Protein AF-A0A1F9W9G7-F1 (afdb_monomer)

Mean predicted aligned error: 12.21 Å

Foldseek 3Di:
DDDDDDDDDVCPLVVQLVVLQVVLVVCVVVVNLVSSLVSLVVSCVSPVPDPVSVVVNVVSVVVVVVVVVVVVVPDDDDPPPPPFAEEEEAECELAAVVQGDPVRLVLQQLWPEEEEAPDDPRNVVRNVVSVGRYDYDHLVCRLVVQVVSVVPISYYYYYDYAFLPQVPVSSVVSCVSCVVRGHYDGDGTHHPVNLVCVLLVPPDFQPVEAAEAACVVCLQPPDDDQSGKYKYAQLLCLVDPVSPVSNVVNLVNVCVHDPQQQKKWWWADHPPLLPTAIEIEGSVCVVVVSVPDDNRIMIIHGHPVSVVVSVVDDPVSCDPHHYPYPVD

Radius of gyration: 24.54 Å; Cα contacts (8 Å, |Δi|>4): 510; chains: 1; bounding box: 83×43×72 Å

Solvent-accessible surface area (backbone atoms only — not comparable to full-atom values): 18203 Å² total; per-residue (Å²): 137,89,81,81,80,78,80,75,68,96,59,58,63,63,56,50,29,53,54,29,48,57,50,20,54,52,28,49,77,70,66,39,43,70,60,17,52,54,31,40,56,54,24,37,77,69,51,77,86,44,70,70,55,59,52,55,50,52,52,49,51,53,52,44,52,53,51,51,55,58,62,62,67,77,73,71,79,85,69,88,67,77,77,77,28,33,37,41,37,24,19,36,7,65,52,57,55,84,50,33,49,69,68,40,53,54,57,36,56,67,18,69,38,26,39,29,62,67,74,52,77,66,46,45,52,50,45,48,76,70,67,35,49,70,42,82,48,58,68,94,47,44,62,62,50,54,60,55,45,54,76,82,28,57,29,36,22,37,48,35,69,11,18,51,82,61,94,35,72,66,50,54,54,41,49,64,73,41,54,88,73,26,50,76,46,77,42,82,40,41,28,65,64,58,52,47,38,61,56,59,62,58,87,67,75,31,98,72,36,73,46,82,39,55,25,80,60,36,37,75,63,59,80,83,57,66,64,26,26,32,39,29,38,43,46,40,45,49,74,33,80,91,32,55,86,30,38,62,57,32,55,48,49,50,53,77,63,38,59,51,79,39,63,31,32,41,38,26,80,46,84,51,69,93,62,41,44,38,40,36,35,17,53,67,44,40,80,65,54,55,72,76,49,43,86,65,28,30,37,37,37,57,8,70,68,39,49,57,52,52,75,67,45,56,74,91,58,60,63,76,65,45,78,69,48,83,87,114

Secondary structure (DSSP, 8-state):
---------TTHHHHHHHHHHHHHHHHHHTT-HHHHHHHHHHHHHH-TT-HHHHHHHHHHHHHHHHHHHHHHTTS-------PPPEEEEEE--SSSGGGS-HHHHHHHHT-SEEEESS--HHHHHHHHTTT--EEE--GGGHHHHHHHHTTT-SEEEEEESS-TTSS-HHHHHHHHHHTTTSEEEE-----HHHHHHHHTT-SS--TT-EEEEEHHHHTTS----TTSEEEEE-GGGGGSGGGTTTHHHHHHHHHTTS-TT-EEEEEE--SSGGG-EEEEEEGGGHHHHGGG--TTEEEEE--HHHHHHHHTS-GGG---EEE--S--

Sequence (328 aa):
MKDSGKKDKPGGSLFLADRLRRRAQQEIAKGDLKAAVRLLGRAKKIQPDVAHFAQLYAATLAELNLSARRSEGCGRKAQASKAKKKLSVVSCGFGPPAQMTCESVDAMRSCGAVYSCCLDAIAARGVFKLSIPLVRCRFQSLSRNIRRAFVRHDNVGLLIYGNPLFLNPHVEGILRDISSLAEVQVLPGISSFDALVNMFGMMNLSGKGVYLADCESVVKDPQFEPEQDTFFFSPWRINDKENRRYRAGFFKAIADKYPGRFPVFLAKYSLNPAKCEIIRGCVACLPSLLKYCDRAHTLVVFSERGQLSLSNSPPWLRLEVRNKCVCD

pLDDT: mean 85.93, std 13.74, range [40.94, 98.56]

Structure (mmCIF, N/CA/C/O backbone):
data_AF-A0A1F9W9G7-F1
#
_entry.id   AF-A0A1F9W9G7-F1
#
loop_
_atom_site.group_PDB
_atom_site.id
_atom_site.type_symbol
_atom_site.label_atom_id
_atom_site.label_alt_id
_atom_site.label_comp_id
_atom_site.label_asym_id
_atom_site.label_entity_id
_atom_site.label_seq_id
_atom_site.pdbx_PDB_ins_code
_atom_site.Cartn_x
_atom_site.Cartn_y
_atom_site.Cartn_z
_atom_site.occupancy
_atom_site.B_iso_or_equiv
_atom_site.auth_seq_id
_atom_site.auth_comp_id
_atom_site.auth_asym_id
_atom_site.auth_atom_id
_atom_site.pdbx_PDB_model_num
ATOM 1 N N . MET A 1 1 ? 62.083 21.916 17.982 1.00 41.88 1 MET A N 1
ATOM 2 C CA . MET A 1 1 ? 60.643 21.582 17.958 1.00 41.88 1 MET A CA 1
ATOM 3 C C . MET A 1 1 ? 60.507 20.118 17.562 1.00 41.88 1 MET A C 1
ATOM 5 O O . MET A 1 1 ? 60.918 19.770 16.466 1.00 41.88 1 MET A O 1
ATOM 9 N N . LYS A 1 2 ? 60.068 19.248 18.481 1.00 42.25 2 LYS A N 1
ATOM 10 C CA . LYS A 1 2 ? 59.805 17.825 18.208 1.00 42.25 2 LYS A CA 1
ATOM 11 C C . LYS A 1 2 ? 58.315 17.685 17.919 1.00 42.25 2 LYS A C 1
ATOM 13 O O . LYS A 1 2 ? 57.521 17.737 18.851 1.00 42.25 2 LYS A O 1
ATOM 18 N N . ASP A 1 3 ? 57.968 17.556 16.646 1.00 47.28 3 ASP A N 1
ATOM 19 C CA . ASP A 1 3 ? 56.594 17.359 16.198 1.00 47.28 3 ASP A CA 1
ATOM 20 C C . ASP A 1 3 ? 56.362 15.855 15.990 1.00 47.28 3 ASP A C 1
ATOM 22 O O . ASP A 1 3 ? 56.825 15.250 15.022 1.00 47.28 3 ASP A O 1
ATOM 26 N N . SER A 1 4 ? 55.753 15.204 16.981 1.00 40.94 4 SER A N 1
ATOM 27 C CA . SER A 1 4 ? 55.434 13.776 16.956 1.00 40.94 4 SER A CA 1
ATOM 28 C C . SER A 1 4 ? 54.036 13.567 16.375 1.00 40.94 4 SER A C 1
ATOM 30 O O . SER A 1 4 ? 53.047 13.414 17.091 1.00 40.94 4 SER A O 1
ATOM 32 N N . GLY A 1 5 ? 53.964 13.524 15.043 1.00 42.81 5 GLY A N 1
ATOM 33 C CA . GLY A 1 5 ? 52.752 13.184 14.300 1.00 42.81 5 GLY A CA 1
ATOM 34 C C . GLY A 1 5 ? 52.245 11.777 14.636 1.00 42.81 5 GLY A C 1
ATOM 35 O O . GLY A 1 5 ? 52.744 10.775 14.120 1.00 42.81 5 GLY A O 1
ATOM 36 N N . LYS A 1 6 ? 51.218 11.692 15.489 1.00 47.50 6 LYS A N 1
ATOM 37 C CA . LYS A 1 6 ? 50.403 10.484 15.662 1.00 47.50 6 LYS A CA 1
ATOM 38 C C . LYS A 1 6 ? 49.605 10.249 14.378 1.00 47.50 6 LYS A C 1
ATOM 40 O O . LYS A 1 6 ? 48.637 10.946 14.103 1.00 47.50 6 LYS A O 1
ATOM 45 N N . LYS A 1 7 ? 50.007 9.245 13.597 1.00 47.62 7 LYS A N 1
ATOM 46 C CA . LYS A 1 7 ? 49.183 8.683 12.519 1.00 47.62 7 LYS A CA 1
ATOM 47 C C . LYS A 1 7 ? 47.984 7.962 13.140 1.00 47.62 7 LYS A C 1
ATOM 49 O O . LYS A 1 7 ? 48.133 6.854 13.658 1.00 47.62 7 LYS A O 1
ATOM 54 N N . ASP A 1 8 ? 46.809 8.578 13.079 1.00 49.12 8 ASP A N 1
ATOM 55 C CA . ASP A 1 8 ? 45.547 7.917 13.401 1.00 49.12 8 ASP A CA 1
ATOM 56 C C . ASP A 1 8 ? 45.304 6.774 12.409 1.00 49.12 8 ASP A C 1
ATOM 58 O O . ASP A 1 8 ? 45.216 6.977 11.199 1.00 49.12 8 ASP A O 1
ATOM 62 N N . LYS A 1 9 ? 45.238 5.536 12.916 1.00 52.38 9 LYS A N 1
ATOM 63 C CA . LYS A 1 9 ? 44.912 4.359 12.101 1.00 52.38 9 LYS A CA 1
ATOM 64 C C . LYS A 1 9 ? 43.439 4.458 11.663 1.00 52.38 9 LYS A C 1
ATOM 66 O O . LYS A 1 9 ? 42.565 4.364 12.529 1.00 52.38 9 LYS A O 1
ATOM 71 N N . PRO A 1 10 ? 43.126 4.549 10.356 1.00 50.62 10 PRO A N 1
ATOM 72 C CA . PRO A 1 10 ? 41.786 4.880 9.849 1.00 50.62 10 PRO A CA 1
ATOM 73 C C . PRO A 1 10 ? 40.708 3.781 10.013 1.00 50.62 10 PRO A C 1
ATOM 75 O O . PRO A 1 10 ? 39.646 3.866 9.411 1.00 50.62 10 PRO A O 1
ATOM 78 N N . GLY A 1 11 ? 40.928 2.758 10.849 1.00 60.00 11 GLY A N 1
ATOM 79 C CA . GLY A 1 11 ? 39.970 1.664 11.092 1.00 60.00 11 GLY A CA 1
ATOM 80 C C . GLY A 1 11 ? 39.432 1.553 12.525 1.00 60.00 11 GLY A C 1
ATOM 81 O O . GLY A 1 11 ? 38.509 0.779 12.775 1.00 60.00 11 GLY A O 1
ATOM 82 N N . GLY A 1 12 ? 39.987 2.299 13.489 1.00 71.69 12 GLY A N 1
ATOM 83 C CA . GLY A 1 12 ? 39.652 2.121 14.910 1.00 71.69 12 GLY A CA 1
ATOM 84 C C . GLY A 1 12 ? 38.256 2.621 15.299 1.00 71.69 12 GLY A C 1
ATOM 85 O O . GLY A 1 12 ? 37.575 2.003 16.120 1.00 71.69 12 GLY A O 1
ATOM 86 N N . SER A 1 13 ? 37.807 3.720 14.690 1.00 76.94 13 SER A N 1
ATOM 87 C CA . SER A 1 13 ? 36.514 4.349 14.988 1.00 76.94 13 SER A CA 1
ATOM 88 C C . SER A 1 13 ? 35.332 3.512 14.488 1.00 76.94 13 SER A C 1
ATOM 90 O O . SER A 1 13 ? 34.357 3.331 15.218 1.00 76.94 13 SER A O 1
ATOM 92 N N . LEU A 1 14 ? 35.446 2.926 13.291 1.00 79.31 14 LEU A N 1
ATOM 93 C CA . LEU A 1 14 ? 34.410 2.076 12.696 1.00 79.31 14 LEU A CA 1
ATOM 94 C C . LEU A 1 14 ? 34.163 0.821 13.549 1.00 79.31 14 LEU A C 1
ATOM 96 O O . LEU A 1 14 ? 33.032 0.522 13.931 1.00 79.31 14 LEU A O 1
ATOM 100 N N . PHE A 1 15 ? 35.249 0.145 13.932 1.00 84.00 15 PHE A N 1
ATOM 101 C CA . PHE A 1 15 ? 35.194 -1.066 14.748 1.00 84.00 15 PHE A CA 1
ATOM 102 C C . PHE A 1 15 ? 34.594 -0.808 16.139 1.00 84.00 15 PHE A C 1
ATOM 104 O O . PHE A 1 15 ? 33.823 -1.617 16.664 1.00 84.00 15 PHE A O 1
ATOM 111 N N . LEU A 1 16 ? 34.910 0.344 16.740 1.00 86.00 16 LEU A N 1
ATOM 112 C CA . LEU A 1 16 ? 34.351 0.733 18.031 1.00 86.00 16 LEU A CA 1
ATOM 113 C C . LEU A 1 16 ? 32.842 1.009 17.943 1.00 86.00 16 LEU A C 1
ATOM 115 O O . LEU A 1 16 ? 32.100 0.576 18.829 1.00 86.00 16 LEU A O 1
ATOM 119 N N . ALA A 1 17 ? 32.377 1.676 16.881 1.00 84.19 17 ALA A N 1
ATOM 120 C CA . ALA A 1 17 ? 30.953 1.925 16.659 1.00 84.19 17 ALA A CA 1
ATOM 121 C C . ALA A 1 17 ? 30.166 0.610 16.515 1.00 84.19 17 ALA A C 1
ATOM 123 O O . ALA A 1 17 ? 29.133 0.441 17.167 1.00 84.19 17 ALA A O 1
ATOM 124 N N . ASP A 1 18 ? 30.683 -0.357 15.755 1.00 83.94 18 ASP A N 1
ATOM 125 C CA . ASP A 1 18 ? 30.043 -1.668 15.586 1.00 83.94 18 ASP A CA 1
ATOM 126 C C . ASP A 1 18 ? 30.016 -2.495 16.873 1.00 83.94 18 ASP A C 1
ATOM 128 O O . ASP A 1 18 ? 29.004 -3.127 17.198 1.00 83.94 18 ASP A O 1
ATOM 132 N N . ARG A 1 19 ? 31.089 -2.453 17.669 1.00 89.25 19 ARG A N 1
ATOM 133 C CA . ARG A 1 19 ? 31.121 -3.123 18.976 1.00 89.25 19 ARG A CA 1
ATOM 134 C C . ARG A 1 19 ? 30.070 -2.550 19.932 1.00 89.25 19 ARG A C 1
ATOM 136 O O . ARG A 1 19 ? 29.419 -3.310 20.651 1.00 89.25 19 ARG A O 1
ATOM 143 N N . LEU A 1 20 ? 29.878 -1.229 19.927 1.00 89.56 20 LEU A N 1
ATOM 144 C CA . LEU A 1 20 ? 28.835 -0.567 20.717 1.00 89.56 20 LEU A CA 1
ATOM 145 C C . LEU A 1 20 ? 27.425 -0.960 20.251 1.00 89.56 20 LEU A C 1
ATOM 147 O O . LEU A 1 20 ? 26.560 -1.161 21.102 1.00 89.56 20 LEU A O 1
ATOM 151 N N . ARG A 1 21 ? 27.200 -1.147 18.941 1.00 83.81 21 ARG A N 1
ATOM 152 C CA . ARG A 1 21 ? 25.913 -1.622 18.390 1.00 83.81 21 ARG A CA 1
ATOM 153 C C . ARG A 1 21 ? 25.567 -3.027 18.860 1.00 83.81 21 ARG A C 1
ATOM 155 O O . ARG A 1 21 ? 24.482 -3.236 19.394 1.00 83.81 21 ARG A O 1
ATOM 162 N N . ARG A 1 22 ? 26.499 -3.974 18.712 1.00 87.38 22 ARG A N 1
ATOM 163 C CA . ARG A 1 22 ? 26.278 -5.365 19.143 1.00 87.38 22 ARG A CA 1
ATOM 164 C C . ARG A 1 22 ? 25.960 -5.434 20.633 1.00 87.38 22 ARG A C 1
ATOM 166 O O . ARG A 1 22 ? 25.060 -6.158 21.042 1.00 87.38 22 ARG A O 1
ATOM 173 N N . ARG A 1 23 ? 26.649 -4.623 21.442 1.00 91.19 23 ARG A N 1
ATOM 174 C CA . ARG A 1 23 ? 26.363 -4.530 22.875 1.00 91.19 23 ARG A CA 1
ATOM 175 C C . ARG A 1 23 ? 24.993 -3.907 23.152 1.00 91.19 23 ARG A C 1
ATOM 177 O O . ARG A 1 23 ? 24.280 -4.409 24.006 1.00 91.19 23 ARG A O 1
ATOM 184 N N . ALA A 1 24 ? 24.593 -2.865 22.422 1.00 84.44 24 ALA A N 1
ATOM 185 C CA . ALA A 1 24 ? 23.261 -2.279 22.571 1.00 84.44 24 ALA A CA 1
ATOM 186 C C . ALA A 1 24 ? 22.145 -3.288 22.258 1.00 84.44 24 ALA A C 1
ATOM 188 O O . ALA A 1 24 ? 21.183 -3.369 23.011 1.00 84.44 24 ALA A O 1
ATOM 189 N N . GLN A 1 25 ? 22.298 -4.102 21.210 1.00 80.44 25 GLN A N 1
ATOM 190 C CA . GLN A 1 25 ? 21.350 -5.175 20.883 1.00 80.44 25 GLN A CA 1
ATOM 191 C C . GLN A 1 25 ? 21.258 -6.234 21.991 1.00 80.44 25 GLN A C 1
ATOM 193 O O . GLN A 1 25 ? 20.164 -6.695 22.304 1.00 80.44 25 GLN A O 1
ATOM 198 N N . GLN A 1 26 ? 22.381 -6.579 22.629 1.00 87.06 26 GLN A N 1
ATOM 199 C CA . GLN A 1 26 ? 22.380 -7.472 23.793 1.00 87.06 26 GLN A CA 1
ATOM 200 C C . GLN A 1 26 ? 21.627 -6.870 24.987 1.00 87.06 26 GLN A C 1
ATOM 202 O O . GLN A 1 26 ? 20.913 -7.597 25.667 1.00 87.06 26 GLN A O 1
ATOM 207 N N . GLU A 1 27 ? 21.758 -5.565 25.244 1.00 87.19 27 GLU A N 1
ATOM 208 C CA . GLU A 1 27 ? 21.005 -4.903 26.320 1.00 87.19 27 GLU A CA 1
ATOM 209 C C . GLU A 1 27 ? 19.504 -4.796 25.998 1.00 87.19 27 GLU A C 1
ATOM 211 O O . GLU A 1 27 ? 18.683 -5.004 26.888 1.00 87.19 27 GLU A O 1
ATOM 216 N N . ILE A 1 28 ? 19.131 -4.578 24.728 1.00 79.06 28 ILE A N 1
ATOM 217 C CA . ILE A 1 28 ? 17.727 -4.651 24.274 1.00 79.06 28 ILE A CA 1
ATOM 218 C C . ILE A 1 28 ? 17.158 -6.049 24.541 1.00 79.06 28 ILE A C 1
ATOM 220 O O . ILE A 1 28 ? 16.092 -6.167 25.136 1.00 79.06 28 ILE A O 1
ATOM 224 N N . ALA A 1 29 ? 17.891 -7.107 24.180 1.00 76.75 29 ALA A N 1
ATOM 225 C CA . ALA A 1 29 ? 17.465 -8.487 24.418 1.00 76.75 29 ALA A CA 1
ATOM 226 C C . ALA A 1 29 ? 17.300 -8.826 25.914 1.00 76.75 29 ALA A C 1
ATOM 228 O O . ALA A 1 29 ? 16.515 -9.702 26.262 1.00 76.75 29 ALA A O 1
ATOM 229 N N . LYS A 1 30 ? 18.017 -8.124 26.801 1.00 85.81 30 LYS A N 1
ATOM 230 C CA . LYS A 1 30 ? 17.890 -8.244 28.264 1.00 85.81 30 LYS A CA 1
ATOM 231 C C . LYS A 1 30 ? 16.810 -7.335 28.866 1.00 85.81 30 LYS A C 1
ATOM 233 O O . LYS A 1 30 ? 16.581 -7.398 30.069 1.00 85.81 30 LYS A O 1
ATOM 238 N N . GLY A 1 31 ? 16.185 -6.466 28.069 1.00 81.69 31 GLY A N 1
ATOM 239 C CA . GLY A 1 31 ? 15.216 -5.473 28.537 1.00 81.69 31 GLY A CA 1
ATOM 240 C C . GLY A 1 31 ? 15.823 -4.220 29.187 1.00 81.69 31 GLY A C 1
ATOM 241 O O . GLY A 1 31 ? 15.073 -3.372 29.672 1.00 81.69 31 GLY A O 1
ATOM 242 N N . ASP A 1 32 ? 17.151 -4.035 29.181 1.00 88.31 32 ASP A N 1
ATOM 243 C CA . ASP A 1 32 ? 17.796 -2.814 29.696 1.00 88.31 32 ASP A CA 1
ATOM 244 C C . ASP A 1 32 ? 17.864 -1.723 28.614 1.00 88.31 32 ASP A C 1
ATOM 246 O O . ASP A 1 32 ? 18.911 -1.374 28.050 1.00 88.31 32 ASP A O 1
ATOM 250 N N . LEU A 1 33 ? 16.698 -1.142 28.331 1.00 83.94 33 LEU A N 1
ATOM 251 C CA . LEU A 1 33 ? 16.542 -0.089 27.328 1.00 83.94 33 LEU A CA 1
ATOM 252 C C . LEU A 1 33 ? 17.359 1.175 27.670 1.00 83.94 33 LEU A C 1
ATOM 254 O O . LEU A 1 33 ? 17.827 1.875 26.767 1.00 83.94 33 LEU A O 1
ATOM 258 N N . LYS A 1 34 ? 17.602 1.469 28.959 1.00 85.62 34 LYS A N 1
ATOM 259 C CA . LYS A 1 34 ? 18.421 2.625 29.381 1.00 85.62 34 LYS A CA 1
ATOM 260 C C . LYS A 1 34 ? 19.895 2.418 29.036 1.00 85.62 34 LYS A C 1
ATOM 262 O O . LYS A 1 34 ? 20.567 3.360 28.599 1.00 85.62 34 LYS A O 1
ATOM 267 N N . ALA A 1 35 ? 20.433 1.217 29.239 1.00 85.62 35 ALA A N 1
ATOM 268 C CA . ALA A 1 35 ? 21.790 0.887 28.817 1.00 85.62 35 ALA A CA 1
ATOM 269 C C . ALA A 1 35 ? 21.922 0.893 27.288 1.00 85.62 35 ALA A C 1
ATOM 271 O O . ALA A 1 35 ? 22.871 1.492 26.770 1.00 85.62 35 ALA A O 1
ATOM 272 N N . ALA A 1 36 ? 20.943 0.334 26.571 1.00 83.81 36 ALA A N 1
ATOM 273 C CA . ALA A 1 36 ? 20.920 0.324 25.110 1.00 83.81 36 ALA A CA 1
ATOM 274 C C . ALA A 1 36 ? 20.963 1.741 24.504 1.00 83.81 36 ALA A C 1
ATOM 276 O O . ALA A 1 36 ? 21.825 2.026 23.670 1.00 83.81 36 ALA A O 1
ATOM 277 N N . VAL A 1 37 ? 20.121 2.669 24.981 1.00 85.44 37 VAL A N 1
ATOM 278 C CA . VAL A 1 37 ? 20.105 4.070 24.511 1.00 85.44 37 VAL A CA 1
ATOM 279 C C . VAL A 1 37 ? 21.447 4.768 24.754 1.00 85.44 37 VAL A C 1
ATOM 281 O O . VAL A 1 37 ? 21.940 5.474 23.872 1.00 85.44 37 VAL A O 1
ATOM 284 N N . ARG A 1 38 ? 22.095 4.549 25.910 1.00 89.94 38 ARG A N 1
ATOM 285 C CA . ARG A 1 38 ? 23.428 5.121 26.196 1.00 89.94 38 ARG A CA 1
ATOM 286 C C . ARG A 1 38 ? 24.497 4.604 25.232 1.00 89.94 38 ARG A C 1
ATOM 288 O O . ARG A 1 38 ? 25.330 5.385 24.768 1.00 89.94 38 ARG A O 1
ATOM 295 N N . LEU A 1 39 ? 24.485 3.304 24.937 1.00 87.06 39 LEU A N 1
ATOM 296 C CA . LEU A 1 39 ? 25.432 2.671 24.015 1.00 87.06 39 LEU A CA 1
ATOM 297 C C . LEU A 1 39 ? 25.230 3.164 22.580 1.00 87.06 39 LEU A C 1
ATOM 299 O O . LEU A 1 39 ? 26.204 3.537 21.922 1.00 87.06 39 LEU A O 1
ATOM 303 N N . LEU A 1 40 ? 23.976 3.256 22.132 1.00 84.12 40 LEU A N 1
ATOM 304 C CA . LEU A 1 40 ? 23.643 3.819 20.829 1.00 84.12 40 LEU A CA 1
ATOM 305 C C . LEU A 1 40 ? 24.044 5.299 20.761 1.00 84.12 40 LEU A C 1
ATOM 307 O O . LEU A 1 40 ? 24.745 5.691 19.837 1.00 84.12 40 LEU A O 1
ATOM 311 N N . GLY A 1 41 ? 23.735 6.119 21.767 1.00 85.88 41 GLY A N 1
ATOM 312 C CA . GLY A 1 41 ? 24.152 7.526 21.792 1.00 85.88 41 GLY A CA 1
ATOM 313 C C . GLY A 1 41 ? 25.669 7.721 21.639 1.00 85.88 41 GLY A C 1
ATOM 314 O O . GLY A 1 41 ? 26.108 8.649 20.961 1.00 85.88 41 GLY A O 1
ATOM 315 N N . ARG A 1 42 ? 26.485 6.817 22.203 1.00 88.69 42 ARG A N 1
ATOM 316 C CA . ARG A 1 42 ? 27.946 6.804 21.997 1.00 88.69 42 ARG A CA 1
ATOM 317 C C . ARG A 1 42 ? 28.326 6.390 20.576 1.00 88.69 42 ARG A C 1
ATOM 319 O O . ARG A 1 42 ? 29.181 7.040 19.985 1.00 88.69 42 ARG A O 1
ATOM 326 N N . ALA A 1 43 ? 27.678 5.370 20.014 1.00 83.19 43 ALA A N 1
ATOM 327 C CA . ALA A 1 43 ? 27.903 4.964 18.628 1.00 83.19 43 ALA A CA 1
ATOM 328 C C . ALA A 1 43 ? 27.534 6.082 17.628 1.00 83.19 43 ALA A C 1
ATOM 330 O O . ALA A 1 43 ? 28.286 6.298 16.681 1.00 83.19 43 ALA A O 1
ATOM 331 N N . LYS A 1 44 ? 26.466 6.862 17.886 1.00 83.44 44 LYS A N 1
ATOM 332 C CA . LYS A 1 44 ? 26.081 8.037 17.073 1.00 83.44 44 LYS A CA 1
ATOM 333 C C . LYS A 1 44 ? 27.196 9.063 16.964 1.00 83.44 44 LYS A C 1
ATOM 335 O O . LYS A 1 44 ? 27.445 9.602 15.897 1.00 83.44 44 LYS A O 1
ATOM 340 N N . LYS A 1 45 ? 27.838 9.363 18.097 1.00 86.75 45 LYS A N 1
ATOM 341 C CA . LYS A 1 45 ? 28.905 10.369 18.167 1.00 86.75 45 LYS A CA 1
ATOM 342 C C . LYS A 1 45 ? 30.124 9.960 17.343 1.00 86.75 45 LYS A C 1
ATOM 344 O O . LYS A 1 45 ? 30.856 10.827 16.893 1.00 86.75 45 LYS A O 1
ATOM 349 N N . ILE A 1 46 ? 30.328 8.655 17.159 1.00 84.69 46 ILE A N 1
ATOM 350 C CA . ILE A 1 46 ? 31.420 8.103 16.355 1.00 84.69 46 ILE A CA 1
ATOM 351 C C . ILE A 1 46 ? 31.026 8.040 14.869 1.00 84.69 46 ILE A C 1
ATOM 353 O O . ILE A 1 46 ? 31.874 8.256 14.010 1.00 84.69 46 ILE A O 1
ATOM 357 N N . GLN A 1 47 ? 29.753 7.761 14.559 1.00 81.19 47 GLN A N 1
ATOM 358 C CA . GLN A 1 47 ? 29.220 7.688 13.193 1.00 81.19 47 GLN A CA 1
ATOM 359 C C . GLN A 1 47 ? 27.820 8.316 13.093 1.00 81.19 47 GLN A C 1
ATOM 361 O O . GLN A 1 47 ? 26.817 7.617 13.274 1.00 81.19 47 GLN A O 1
ATOM 366 N N . PRO A 1 48 ? 27.731 9.624 12.803 1.00 69.31 48 PRO A N 1
ATOM 367 C CA . PRO A 1 48 ? 26.459 10.343 12.795 1.00 69.31 48 PRO A CA 1
ATOM 368 C C . PRO A 1 48 ? 25.583 10.060 11.562 1.00 69.31 48 PRO A C 1
ATOM 370 O O . PRO A 1 48 ? 24.371 10.235 11.655 1.00 69.31 48 PRO A O 1
ATOM 373 N N . ASP A 1 49 ? 26.167 9.590 10.453 1.00 65.44 49 ASP A N 1
ATOM 374 C CA . ASP A 1 49 ? 25.543 9.585 9.115 1.00 65.44 49 ASP A CA 1
ATOM 375 C C . ASP A 1 49 ? 24.984 8.219 8.656 1.00 65.44 49 ASP A C 1
ATOM 377 O O . ASP A 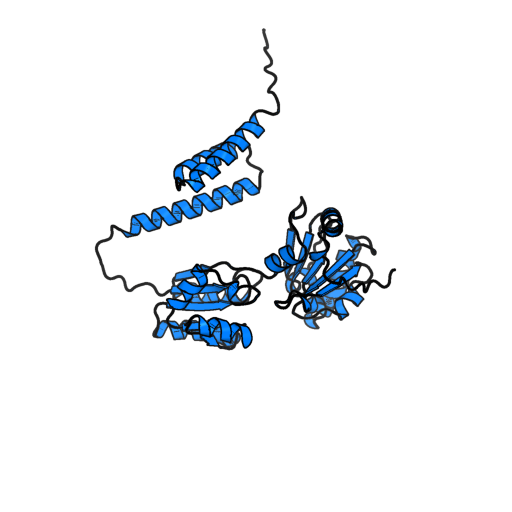1 49 ? 24.719 7.971 7.485 1.00 65.44 49 ASP A O 1
ATOM 381 N N . VAL A 1 50 ? 24.815 7.268 9.577 1.00 67.69 50 VAL A N 1
ATOM 382 C CA . VAL A 1 50 ? 24.295 5.937 9.228 1.00 67.69 50 VAL A CA 1
ATOM 383 C C . VAL A 1 50 ? 22.783 5.925 9.452 1.00 67.69 50 VAL A C 1
ATOM 385 O O . VAL A 1 50 ? 22.336 5.869 10.592 1.00 67.69 50 VAL A O 1
ATOM 388 N N . ALA A 1 51 ? 21.971 5.939 8.392 1.00 62.59 51 ALA A N 1
ATOM 389 C CA . ALA A 1 51 ? 20.498 5.955 8.483 1.00 62.59 51 ALA A CA 1
ATOM 390 C C . ALA A 1 51 ? 19.918 4.846 9.393 1.00 62.59 51 ALA A C 1
ATOM 392 O O . ALA A 1 51 ? 18.981 5.072 10.162 1.00 62.59 51 ALA A O 1
ATOM 393 N N . HIS A 1 52 ? 20.549 3.668 9.390 1.00 63.09 52 HIS A N 1
ATOM 394 C CA . HIS A 1 52 ? 20.213 2.549 10.276 1.00 63.09 52 HIS A CA 1
ATOM 395 C C . HIS A 1 52 ? 20.379 2.893 11.774 1.00 63.09 52 HIS A C 1
ATOM 397 O O . HIS A 1 52 ? 19.630 2.405 12.620 1.00 63.09 52 HIS A O 1
ATOM 403 N N . PHE A 1 53 ? 21.321 3.784 12.116 1.00 64.56 53 PHE A N 1
ATOM 404 C CA . PHE A 1 53 ? 21.543 4.268 13.479 1.00 64.56 53 PHE A CA 1
ATOM 405 C C . PHE A 1 53 ? 20.349 5.083 13.989 1.00 64.56 53 PHE A C 1
ATOM 407 O O . PHE A 1 53 ? 19.891 4.885 15.116 1.00 64.56 53 PHE A O 1
ATOM 414 N N . ALA A 1 54 ? 19.847 6.003 13.163 1.00 64.31 54 ALA A N 1
ATOM 415 C CA . ALA A 1 54 ? 18.738 6.873 13.535 1.00 64.31 54 ALA A CA 1
ATOM 416 C C . ALA A 1 54 ? 17.459 6.066 13.801 1.00 64.31 54 ALA A C 1
ATOM 418 O O . ALA A 1 54 ? 16.759 6.347 14.772 1.00 64.31 54 ALA A O 1
ATOM 419 N N . GLN A 1 55 ? 17.209 5.028 12.998 1.00 71.62 55 GLN A N 1
ATOM 420 C CA . GLN A 1 55 ? 16.051 4.144 13.144 1.00 71.62 55 GLN A CA 1
ATOM 421 C C . GLN A 1 55 ? 16.115 3.307 14.427 1.00 71.62 55 GLN A C 1
ATOM 423 O O . GLN A 1 55 ? 15.169 3.333 15.214 1.00 71.62 55 GLN A O 1
ATOM 428 N N . LEU A 1 56 ? 17.238 2.621 14.685 1.00 69.94 56 LEU A N 1
ATOM 429 C CA . LEU A 1 56 ? 17.391 1.793 15.886 1.00 69.94 56 LEU A CA 1
ATOM 430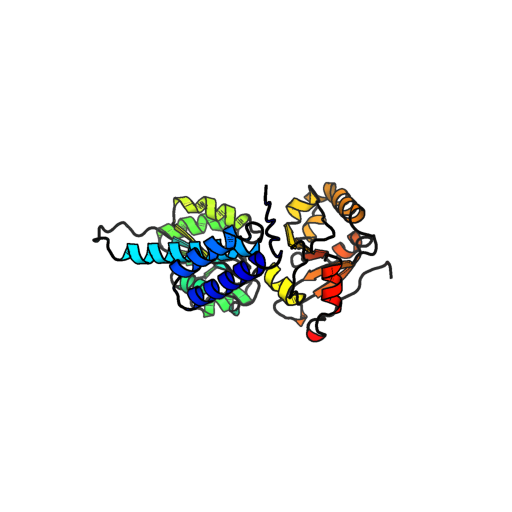 C C . LEU A 1 56 ? 17.343 2.642 17.166 1.00 69.94 56 LEU A C 1
ATOM 432 O O . LEU A 1 56 ? 16.664 2.284 18.124 1.00 69.94 56 LEU A O 1
ATOM 436 N N . TYR A 1 57 ? 18.003 3.805 17.166 1.00 69.88 57 TYR A N 1
ATOM 437 C CA . TYR A 1 57 ? 17.964 4.742 18.290 1.00 69.88 57 TYR A CA 1
ATOM 438 C C . TYR A 1 57 ? 16.554 5.287 18.547 1.00 69.88 57 TYR A C 1
ATOM 440 O O . TYR A 1 57 ? 16.116 5.317 19.696 1.00 69.88 57 TYR A O 1
ATOM 448 N N . ALA A 1 58 ? 15.830 5.695 17.498 1.00 69.75 58 ALA A N 1
ATOM 449 C CA . ALA A 1 58 ? 14.464 6.199 17.627 1.00 69.75 58 ALA A CA 1
ATOM 450 C C . ALA A 1 58 ? 13.503 5.122 18.155 1.00 69.75 58 ALA A C 1
ATOM 452 O O . ALA A 1 58 ? 12.694 5.416 19.036 1.00 69.75 58 ALA A O 1
ATOM 453 N N . ALA A 1 59 ? 13.635 3.879 17.682 1.00 68.88 59 ALA A N 1
ATOM 454 C CA . ALA A 1 59 ? 12.831 2.752 18.145 1.00 68.88 59 ALA A CA 1
ATOM 455 C C . ALA A 1 59 ? 13.066 2.449 19.636 1.00 68.88 59 ALA A C 1
ATOM 457 O O . ALA A 1 59 ? 12.110 2.422 20.411 1.00 68.88 59 ALA A O 1
ATOM 458 N N . THR A 1 60 ? 14.326 2.323 20.075 1.00 71.62 60 THR A N 1
ATOM 459 C CA . THR A 1 60 ? 14.636 2.061 21.493 1.00 71.62 60 THR A CA 1
ATOM 460 C C . THR A 1 60 ? 14.199 3.215 22.403 1.00 71.62 60 THR A C 1
ATOM 462 O O . THR A 1 60 ? 13.713 2.988 23.511 1.00 71.62 60 THR A O 1
ATOM 465 N N . LEU A 1 61 ? 14.329 4.466 21.950 1.00 71.44 61 LEU A N 1
ATOM 466 C CA . LEU A 1 61 ? 13.887 5.632 22.717 1.00 71.44 61 LEU A CA 1
ATOM 467 C C . LEU A 1 61 ? 12.355 5.678 22.864 1.00 71.44 61 LEU A C 1
ATOM 469 O O . LEU A 1 61 ? 11.847 6.006 23.937 1.00 71.44 61 LEU A O 1
ATOM 473 N N . ALA A 1 62 ? 11.613 5.334 21.807 1.00 73.25 62 ALA A N 1
ATOM 474 C CA . ALA A 1 62 ? 10.155 5.258 21.846 1.00 73.25 62 ALA A CA 1
ATOM 475 C C . ALA A 1 62 ? 9.671 4.189 22.839 1.00 73.25 62 ALA A C 1
ATOM 477 O O . ALA A 1 62 ? 8.765 4.445 23.633 1.00 73.25 62 ALA A O 1
ATOM 478 N N . GLU A 1 63 ? 10.322 3.027 22.853 1.00 74.31 63 GLU A N 1
ATOM 479 C CA . GLU A 1 63 ? 10.003 1.929 23.766 1.00 74.31 63 GLU A CA 1
ATOM 480 C C . GLU A 1 63 ? 10.348 2.254 25.230 1.00 74.31 63 GLU A C 1
ATOM 482 O O . GLU A 1 63 ? 9.573 1.953 26.145 1.00 74.31 63 GLU A O 1
ATOM 487 N N . LEU A 1 64 ? 11.457 2.965 25.463 1.00 73.88 64 LEU A N 1
ATOM 488 C CA . LEU A 1 64 ? 11.815 3.476 26.78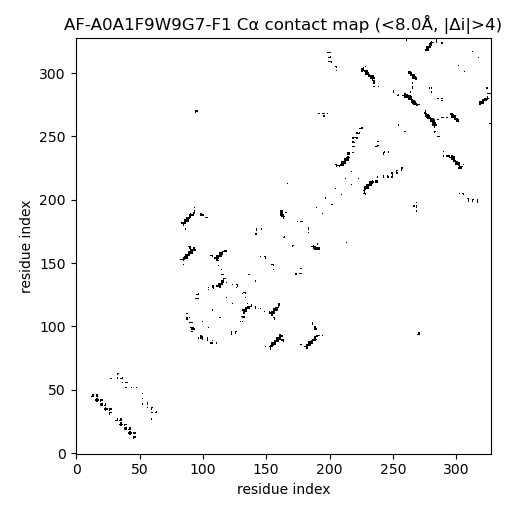7 1.00 73.88 64 LEU A CA 1
ATOM 489 C C . LEU A 1 64 ? 10.767 4.477 27.305 1.00 73.88 64 LEU A C 1
ATOM 491 O O . LEU A 1 64 ? 10.352 4.395 28.461 1.00 73.88 64 LEU A O 1
ATOM 495 N N . ASN A 1 65 ? 10.297 5.387 26.449 1.00 70.75 65 ASN A N 1
ATOM 496 C CA . ASN A 1 65 ? 9.257 6.359 26.800 1.00 70.75 65 ASN A CA 1
ATOM 497 C C . ASN A 1 65 ? 7.902 5.687 27.074 1.00 70.75 65 ASN A C 1
ATOM 499 O O . ASN A 1 65 ? 7.189 6.084 27.996 1.00 70.75 65 ASN A O 1
ATOM 503 N N . LEU A 1 66 ? 7.549 4.647 26.313 1.00 72.62 66 LEU A N 1
ATOM 504 C CA . LEU A 1 66 ? 6.363 3.825 26.573 1.00 72.62 66 LEU A CA 1
ATOM 505 C C . LEU A 1 66 ? 6.467 3.099 27.921 1.00 72.62 66 LEU A C 1
ATOM 507 O O . LEU A 1 66 ? 5.501 3.078 28.682 1.00 72.62 66 LEU A O 1
ATOM 511 N N . SER A 1 67 ? 7.643 2.559 28.242 1.00 72.88 67 SER A N 1
ATOM 512 C CA . SER A 1 67 ? 7.907 1.886 29.519 1.00 72.88 67 SER A CA 1
ATOM 513 C C . SER A 1 67 ? 7.827 2.854 30.706 1.00 72.88 67 SER A C 1
ATOM 515 O O . SER A 1 67 ? 7.217 2.528 31.723 1.00 72.88 67 SER A O 1
ATOM 517 N N . ALA A 1 68 ? 8.345 4.077 30.556 1.00 69.12 68 ALA A N 1
ATOM 518 C CA . ALA A 1 68 ? 8.234 5.127 31.569 1.00 69.12 68 ALA A CA 1
ATOM 519 C C . ALA A 1 68 ? 6.767 5.520 31.837 1.00 69.12 68 ALA A C 1
ATOM 521 O O . ALA A 1 68 ? 6.336 5.565 32.989 1.00 69.12 68 ALA A O 1
ATOM 522 N N . ARG A 1 69 ? 5.957 5.688 30.782 1.00 71.50 69 ARG A N 1
ATOM 523 C CA . ARG A 1 69 ? 4.517 5.982 30.912 1.00 71.50 69 ARG A CA 1
ATOM 524 C C . ARG A 1 69 ? 3.734 4.857 31.590 1.00 71.50 69 ARG A C 1
ATOM 526 O O . ARG A 1 69 ? 2.796 5.133 32.332 1.00 71.50 69 ARG A O 1
ATOM 533 N N . ARG A 1 70 ? 4.124 3.595 31.372 1.00 71.38 70 ARG A N 1
ATOM 534 C CA . ARG A 1 70 ? 3.546 2.441 32.085 1.00 71.38 70 ARG A CA 1
ATOM 535 C C . ARG A 1 70 ? 3.874 2.481 33.580 1.00 71.38 70 ARG A C 1
ATOM 537 O O . ARG A 1 70 ? 2.997 2.190 34.385 1.00 71.38 70 ARG A O 1
ATOM 544 N N . SER A 1 71 ? 5.089 2.892 33.957 1.00 57.69 71 SER A N 1
ATOM 545 C CA . SER A 1 71 ? 5.474 3.023 35.372 1.00 57.69 71 SER A CA 1
ATOM 546 C C . SER A 1 71 ? 4.815 4.211 36.088 1.00 57.69 71 SER A C 1
ATOM 548 O O . SER A 1 71 ? 4.483 4.105 37.265 1.00 57.69 71 SER A O 1
ATOM 550 N N . GLU A 1 72 ? 4.536 5.312 35.384 1.00 55.69 72 GLU A N 1
ATOM 551 C CA . GLU A 1 72 ? 3.837 6.480 35.950 1.00 55.69 72 GLU A CA 1
ATOM 552 C C . GLU A 1 72 ? 2.330 6.242 36.177 1.00 55.69 72 GLU A C 1
ATOM 554 O O . GLU A 1 72 ? 1.693 6.959 36.950 1.00 55.69 72 GLU A O 1
ATOM 559 N N . GLY A 1 73 ? 1.756 5.206 35.555 1.00 50.22 73 GLY A N 1
ATOM 560 C CA . GLY A 1 73 ? 0.351 4.821 35.718 1.00 50.22 73 GLY A CA 1
ATOM 561 C C . GLY A 1 73 ? 0.006 4.168 37.062 1.00 50.22 73 GLY A C 1
ATOM 562 O O . GLY A 1 73 ? -1.173 4.040 37.378 1.00 50.22 73 GLY A O 1
ATOM 563 N N . CYS A 1 74 ? 0.995 3.781 37.877 1.00 47.25 74 CYS A N 1
ATOM 564 C CA . CYS A 1 74 ? 0.759 3.008 39.103 1.00 47.25 74 CYS A CA 1
ATOM 565 C C . CYS A 1 74 ? 0.578 3.864 40.379 1.00 47.25 74 CYS A C 1
ATOM 567 O O . CYS A 1 74 ? 0.357 3.314 41.455 1.00 47.25 74 CYS A O 1
ATOM 569 N N . GLY A 1 75 ? 0.669 5.200 40.291 1.00 47.31 75 GLY A N 1
ATOM 570 C CA . GLY A 1 75 ? 0.749 6.080 41.471 1.00 47.31 75 GLY A CA 1
ATOM 571 C C . GLY A 1 75 ? -0.349 7.136 41.651 1.00 47.31 75 GLY A C 1
ATOM 572 O O . GLY A 1 75 ? -0.296 7.886 42.625 1.00 47.31 75 GLY A O 1
ATOM 573 N N . ARG A 1 76 ? -1.341 7.256 40.757 1.00 50.81 76 ARG A N 1
ATOM 574 C CA . ARG A 1 76 ? -2.382 8.294 40.898 1.00 50.81 76 ARG A CA 1
ATOM 575 C C . ARG A 1 76 ? -3.610 7.760 41.628 1.00 50.81 76 ARG A C 1
ATOM 577 O O . ARG A 1 76 ? -4.368 6.958 41.093 1.00 50.81 76 ARG A O 1
ATOM 584 N N . LYS A 1 77 ? -3.807 8.264 42.850 1.00 45.22 77 LYS A N 1
ATOM 585 C CA . LYS A 1 77 ? -5.061 8.170 43.607 1.00 45.22 77 LYS A CA 1
ATOM 586 C C . LYS A 1 77 ? -6.241 8.558 42.705 1.00 45.22 77 LYS A C 1
ATOM 588 O O . LYS A 1 77 ? -6.202 9.584 42.027 1.00 45.22 77 LYS A O 1
ATOM 593 N N . ALA A 1 78 ? -7.260 7.706 42.707 1.00 46.09 78 ALA A N 1
ATOM 594 C CA . ALA A 1 78 ? -8.445 7.786 41.870 1.00 46.09 78 ALA A CA 1
ATOM 595 C C . ALA A 1 78 ? -9.260 9.066 42.127 1.00 46.09 78 ALA A C 1
ATOM 597 O O . ALA A 1 78 ? -10.079 9.130 43.038 1.00 46.09 78 ALA A O 1
ATOM 598 N N . GLN A 1 79 ? -9.087 10.069 41.270 1.00 43.94 79 GLN A N 1
ATOM 599 C CA . GLN A 1 79 ? -10.230 10.837 40.789 1.00 43.94 79 GLN A CA 1
ATOM 600 C C . GLN A 1 79 ? -10.729 10.110 39.544 1.00 43.94 79 GLN A C 1
ATOM 602 O O . GLN A 1 79 ? -9.950 9.879 38.621 1.00 43.94 79 GLN A O 1
ATOM 607 N N . ALA A 1 80 ? -12.002 9.710 39.535 1.00 45.47 80 ALA A N 1
ATOM 608 C CA . ALA A 1 80 ? -12.657 9.080 38.395 1.00 45.47 80 ALA A CA 1
ATOM 609 C C . ALA A 1 80 ? -12.768 10.078 37.227 1.00 45.47 80 ALA A C 1
ATOM 611 O O . ALA A 1 80 ? -13.832 10.614 36.926 1.00 45.47 80 ALA A O 1
ATOM 612 N N . SER A 1 81 ? -11.644 10.364 36.566 1.00 54.84 81 SER A N 1
ATOM 613 C CA . SER A 1 81 ? -11.645 10.988 35.254 1.00 54.84 81 SER A CA 1
ATOM 614 C C . SER A 1 81 ? -12.349 10.013 34.327 1.00 54.84 81 SER A C 1
ATOM 616 O O . SER A 1 81 ? -11.854 8.902 34.119 1.00 54.84 81 SER A O 1
ATOM 618 N N . LYS A 1 82 ? -13.518 10.407 33.815 1.00 67.31 82 LYS A N 1
ATOM 619 C CA . LYS A 1 82 ? -14.251 9.670 32.783 1.00 67.31 82 LYS A CA 1
ATOM 620 C C . LYS A 1 82 ? -13.245 9.150 31.757 1.00 67.31 82 LYS A C 1
ATOM 622 O O . LYS A 1 82 ? -12.523 9.955 31.165 1.00 67.31 82 LYS A O 1
ATOM 627 N N . ALA A 1 83 ? -13.148 7.825 31.629 1.00 72.06 83 ALA A N 1
ATOM 628 C CA . ALA A 1 83 ? -12.163 7.195 30.762 1.00 72.06 83 ALA A CA 1
ATOM 629 C C . ALA A 1 83 ? -12.259 7.823 29.367 1.00 72.06 83 ALA A C 1
ATOM 631 O O . ALA A 1 83 ? -13.351 7.985 28.813 1.00 72.06 83 ALA A O 1
ATOM 632 N N . LYS A 1 84 ? -11.120 8.271 28.837 1.00 86.94 84 LYS A N 1
ATOM 633 C CA . LYS A 1 84 ? -11.085 8.911 27.527 1.00 86.94 84 LYS A CA 1
ATOM 634 C C . LYS A 1 84 ? -11.479 7.869 26.480 1.00 86.94 84 LYS A C 1
ATOM 636 O O . LYS A 1 84 ? -10.943 6.765 26.482 1.00 86.94 84 LYS A O 1
ATOM 641 N N . LYS A 1 85 ? -12.408 8.226 25.589 1.00 97.00 85 LYS A N 1
ATOM 642 C CA . LYS A 1 85 ? -12.805 7.364 24.467 1.00 97.00 85 LYS A CA 1
ATOM 643 C C . LYS A 1 85 ? -11.596 7.042 23.594 1.00 97.00 85 LYS A C 1
ATOM 645 O O . LYS A 1 85 ? -10.702 7.880 23.471 1.00 97.00 85 LYS A O 1
ATOM 650 N N . LYS A 1 86 ? -11.591 5.878 22.948 1.00 98.00 86 LYS A N 1
ATOM 651 C CA . LYS A 1 86 ? -10.472 5.376 22.148 1.00 98.00 86 LYS A CA 1
ATOM 652 C C . LYS A 1 86 ? -10.913 4.886 20.767 1.00 98.00 86 LYS A C 1
ATOM 654 O O . LYS A 1 86 ? -11.840 4.086 20.650 1.00 98.00 86 LYS A O 1
ATOM 659 N N . LEU A 1 87 ? -10.212 5.331 19.724 1.00 98.31 87 LEU A N 1
ATOM 660 C CA . LEU A 1 87 ? -10.262 4.767 18.376 1.00 98.31 87 LEU A CA 1
ATOM 661 C C . LEU A 1 87 ? -9.031 3.881 18.149 1.00 98.31 87 LEU A C 1
ATOM 663 O O . LEU A 1 87 ? -7.908 4.384 18.155 1.00 98.31 87 LEU A O 1
ATOM 667 N N . SER A 1 88 ? -9.240 2.596 17.877 1.00 98.25 88 SER A N 1
ATOM 668 C CA . SER A 1 88 ? -8.180 1.680 17.436 1.00 98.25 88 SER A CA 1
ATOM 669 C C . SER A 1 88 ? -8.254 1.506 15.919 1.00 98.25 88 SER A C 1
ATOM 671 O O . SER A 1 88 ? -9.175 0.867 15.414 1.00 98.25 88 SER A O 1
ATOM 673 N N . VAL A 1 89 ? -7.300 2.069 15.181 1.00 97.81 89 VAL A N 1
ATOM 674 C CA . VAL A 1 89 ? -7.158 1.858 13.735 1.00 97.81 89 VAL A CA 1
ATOM 675 C C . VAL A 1 89 ? -6.192 0.710 13.505 1.00 97.81 89 VAL A C 1
ATOM 677 O O . VAL A 1 89 ? -5.024 0.791 13.876 1.00 97.81 89 VAL A O 1
ATOM 680 N N . VAL A 1 90 ? -6.683 -0.364 12.904 1.00 96.69 90 VAL A N 1
ATOM 681 C CA . VAL A 1 90 ? -5.963 -1.629 12.807 1.00 96.69 90 VAL A CA 1
ATOM 682 C C . VAL A 1 90 ? -5.954 -2.166 11.381 1.00 96.69 90 VAL A C 1
ATOM 684 O O . VAL A 1 90 ? -6.818 -1.858 10.554 1.00 96.69 90 VAL A O 1
ATOM 687 N N . SER A 1 91 ? -4.964 -3.005 11.111 1.00 93.50 91 SER A N 1
ATOM 688 C CA . SER A 1 91 ? -4.791 -3.702 9.844 1.00 93.50 91 SER A CA 1
ATOM 689 C C . SER A 1 91 ? -5.415 -5.095 9.892 1.00 93.50 91 SER A C 1
ATOM 691 O O . SER A 1 91 ? -5.231 -5.804 10.878 1.00 93.50 91 SER A O 1
ATOM 693 N N . CYS A 1 92 ? -6.073 -5.534 8.814 1.00 89.44 92 CYS A N 1
ATOM 694 C CA . CYS A 1 92 ? -6.340 -6.964 8.583 1.00 89.44 92 CYS A CA 1
ATOM 695 C C . CYS A 1 92 ? -5.196 -7.687 7.835 1.00 89.44 92 CYS A C 1
ATOM 697 O O . CYS A 1 92 ? -5.348 -8.844 7.448 1.00 89.44 92 CYS A O 1
ATOM 699 N N . GLY A 1 93 ? -4.065 -7.008 7.623 1.00 86.94 93 GLY A N 1
ATOM 700 C CA . GLY A 1 93 ? -3.037 -7.382 6.656 1.00 86.94 93 GLY A CA 1
ATOM 701 C C . GLY A 1 93 ? -3.435 -7.012 5.227 1.00 86.94 93 GLY A C 1
ATOM 702 O O . GLY A 1 93 ? -4.530 -6.507 4.971 1.00 86.94 93 GLY A O 1
ATOM 703 N N . PHE A 1 94 ? -2.543 -7.261 4.270 1.00 81.44 94 PHE A N 1
ATOM 704 C CA . PHE A 1 94 ? -2.873 -7.174 2.844 1.00 81.44 94 PHE A CA 1
ATOM 705 C C . PHE A 1 94 ? -3.652 -8.414 2.364 1.00 81.44 94 PHE A C 1
ATOM 707 O O . PHE A 1 94 ? -4.170 -8.439 1.249 1.00 81.44 94 PHE A O 1
ATOM 714 N N . GLY A 1 95 ? -3.745 -9.442 3.217 1.00 77.81 95 GLY A N 1
ATOM 715 C CA . GLY A 1 95 ? -4.226 -10.759 2.856 1.00 77.81 95 GLY A CA 1
ATOM 716 C C . GLY A 1 95 ? -5.195 -11.452 3.802 1.00 77.81 95 GLY A C 1
ATOM 717 O O . GLY A 1 95 ? -6.172 -10.830 4.218 1.00 77.81 95 GLY A O 1
ATOM 718 N N . PRO A 1 96 ? -5.046 -12.774 4.049 1.00 78.25 96 PRO A N 1
ATOM 719 C CA . PRO A 1 96 ? -5.996 -13.489 4.883 1.00 78.25 96 PRO A CA 1
ATOM 720 C C . PRO A 1 96 ? -5.912 -12.957 6.317 1.00 78.25 96 PRO A C 1
ATOM 722 O O . PRO A 1 96 ? -4.849 -12.493 6.725 1.00 78.25 96 PRO A O 1
ATOM 725 N N . PRO A 1 97 ? -6.961 -13.137 7.135 1.00 79.62 97 PRO A N 1
ATOM 726 C CA . PRO A 1 97 ? -6.937 -12.725 8.541 1.00 79.62 97 PRO A CA 1
ATOM 727 C C . PRO A 1 97 ? -5.798 -13.329 9.383 1.00 79.62 97 PRO A C 1
ATOM 729 O O . PRO A 1 97 ? -5.533 -12.849 10.475 1.00 79.62 97 PRO A O 1
ATOM 732 N N . ALA A 1 98 ? -5.081 -14.344 8.890 1.00 84.94 98 ALA A N 1
ATOM 733 C CA . ALA A 1 98 ? -3.852 -14.838 9.516 1.00 84.94 98 ALA A CA 1
ATOM 734 C C . ALA A 1 98 ? -2.686 -13.823 9.490 1.00 84.94 98 ALA A C 1
ATOM 736 O O . ALA A 1 98 ? -1.730 -13.981 10.236 1.00 84.94 98 ALA A O 1
ATOM 737 N N . GLN A 1 99 ? -2.749 -12.788 8.646 1.00 89.06 99 GLN A N 1
ATOM 738 C CA . GLN A 1 99 ? -1.779 -11.685 8.618 1.00 89.06 99 GLN A CA 1
ATOM 739 C C . GLN A 1 99 ? -2.044 -10.615 9.684 1.00 89.06 99 GLN A C 1
ATOM 741 O O . GLN A 1 99 ? -1.286 -9.651 9.802 1.00 89.06 99 GLN A O 1
ATOM 746 N N . MET A 1 100 ? -3.135 -10.749 10.434 1.00 92.25 100 MET A N 1
ATOM 747 C CA . MET A 1 100 ? -3.435 -9.857 11.540 1.00 92.25 100 MET A CA 1
ATOM 748 C C . MET A 1 100 ? -2.455 -10.090 12.678 1.00 92.25 100 MET A C 1
ATOM 750 O O . MET A 1 100 ? -2.222 -11.230 13.075 1.00 92.25 100 MET A O 1
ATOM 754 N N . THR A 1 101 ? -1.909 -9.011 13.232 1.00 93.62 101 THR A N 1
ATOM 755 C CA . THR A 1 101 ? -1.073 -9.124 14.429 1.00 93.62 101 THR A CA 1
ATOM 756 C C . THR A 1 101 ? -1.941 -9.456 15.644 1.00 93.62 101 THR A C 1
ATOM 758 O O . THR A 1 101 ? -3.123 -9.091 15.687 1.00 93.62 101 THR A O 1
ATOM 761 N N . CYS A 1 102 ? -1.364 -10.115 16.651 1.00 94.12 102 CYS A N 1
ATOM 762 C CA . CYS A 1 102 ? -2.073 -10.430 17.893 1.00 94.12 102 CYS A CA 1
ATOM 763 C C . CYS A 1 102 ? -2.617 -9.156 18.559 1.00 94.12 102 CYS A C 1
ATOM 765 O O . CYS A 1 102 ? -3.777 -9.110 18.954 1.00 94.12 102 CYS A O 1
ATOM 767 N N . GLU A 1 103 ? -1.834 -8.076 18.557 1.00 95.50 103 GLU A N 1
ATOM 768 C CA . GLU A 1 103 ? -2.228 -6.777 19.106 1.00 95.50 103 GLU A CA 1
ATOM 769 C C . GLU A 1 103 ? -3.432 -6.186 18.364 1.00 95.50 103 GLU A C 1
ATOM 771 O O . GLU A 1 103 ? -4.304 -5.578 18.984 1.00 95.50 103 GLU A O 1
ATOM 776 N N . SER A 1 104 ? -3.502 -6.370 17.040 1.00 96.00 104 SER A N 1
ATOM 777 C CA . SER A 1 104 ? -4.636 -5.914 16.229 1.00 96.00 104 SER A CA 1
ATOM 778 C C . SER A 1 104 ? -5.908 -6.691 16.564 1.00 96.00 104 SER A C 1
ATOM 780 O O . SER A 1 104 ? -6.984 -6.099 16.673 1.00 96.00 104 SER A O 1
ATOM 782 N N . VAL A 1 105 ? -5.791 -8.008 16.759 1.00 95.88 105 VAL A N 1
ATOM 783 C CA . VAL A 1 105 ? -6.910 -8.866 17.173 1.00 95.88 105 VAL A CA 1
ATOM 784 C C . VAL A 1 105 ? -7.401 -8.479 18.569 1.00 95.88 105 VAL A C 1
ATOM 786 O O . VAL A 1 105 ? -8.601 -8.264 18.752 1.00 95.88 105 VAL A O 1
ATOM 789 N N . ASP A 1 106 ? -6.492 -8.317 19.529 1.00 96.06 106 ASP A N 1
ATOM 790 C CA . ASP A 1 106 ? -6.826 -7.960 20.910 1.00 96.06 106 ASP A CA 1
ATOM 791 C C . ASP A 1 106 ? -7.464 -6.568 20.998 1.00 96.06 106 ASP A C 1
ATOM 793 O O . ASP A 1 106 ? -8.513 -6.391 21.627 1.00 96.06 106 ASP A O 1
ATOM 797 N N . ALA A 1 107 ? -6.902 -5.582 20.289 1.00 96.94 107 ALA A N 1
ATOM 798 C CA . ALA A 1 107 ? -7.459 -4.235 20.226 1.00 96.94 107 ALA A CA 1
ATOM 799 C C . ALA A 1 107 ? -8.900 -4.239 19.698 1.00 96.94 107 ALA A C 1
ATOM 801 O O . ALA A 1 107 ? -9.767 -3.579 20.270 1.00 96.94 107 ALA A O 1
ATOM 802 N N . MET A 1 108 ? -9.192 -5.004 18.648 1.00 97.00 108 MET A N 1
ATOM 803 C CA . MET A 1 108 ? -10.549 -5.100 18.106 1.00 97.00 108 MET A CA 1
ATOM 804 C C . MET A 1 108 ? -11.529 -5.842 19.006 1.00 97.00 108 MET A C 1
ATOM 806 O O . MET A 1 108 ? -12.680 -5.423 19.095 1.00 97.00 108 MET A O 1
ATOM 810 N N . ARG A 1 109 ? -11.102 -6.918 19.675 1.00 96.44 109 ARG A N 1
ATOM 811 C CA . ARG A 1 109 ? -11.950 -7.637 20.640 1.00 96.44 109 ARG A CA 1
ATOM 812 C C . ARG A 1 109 ? -12.355 -6.754 21.817 1.00 96.44 109 ARG A C 1
ATOM 814 O O . ARG A 1 109 ? -13.438 -6.923 22.360 1.00 96.44 109 ARG A O 1
ATOM 821 N N . SER A 1 110 ? -11.510 -5.785 22.172 1.00 96.38 110 SER A N 1
ATOM 822 C CA . SER A 1 110 ? -11.807 -4.788 23.209 1.00 96.38 110 SER A CA 1
ATOM 823 C C . SER A 1 110 ? -12.754 -3.660 22.760 1.00 96.38 110 SER A C 1
ATOM 825 O O . SER A 1 110 ? -13.152 -2.825 23.577 1.00 96.38 110 SER A O 1
ATOM 827 N N . CYS A 1 111 ? -13.090 -3.589 21.467 1.00 98.19 111 CYS A N 1
ATOM 828 C CA . CYS A 1 111 ? -13.976 -2.565 20.916 1.00 98.19 111 CYS A CA 1
ATOM 829 C C . CYS A 1 111 ? -15.441 -2.998 21.017 1.00 98.19 111 CYS A C 1
ATOM 831 O O . CYS A 1 111 ? -15.765 -4.159 20.798 1.00 98.19 111 CYS A O 1
ATOM 833 N N . GLY A 1 112 ? -16.349 -2.048 21.254 1.00 97.75 112 GLY A N 1
ATOM 834 C CA . GLY A 1 112 ? -17.791 -2.323 21.207 1.00 97.75 112 GLY A CA 1
ATOM 835 C C . GLY A 1 112 ? -18.334 -2.456 19.779 1.00 97.75 112 GLY A C 1
ATOM 836 O O . GLY A 1 112 ? -19.319 -3.149 19.544 1.00 97.75 112 GLY A O 1
ATOM 837 N N . ALA A 1 113 ? -17.669 -1.816 18.815 1.00 98.19 113 ALA A N 1
ATOM 838 C CA . ALA A 1 113 ? -17.945 -1.948 17.389 1.00 98.19 113 ALA A CA 1
ATOM 839 C C . ALA A 1 113 ? -16.662 -1.721 16.582 1.00 98.19 113 ALA A C 1
ATOM 841 O O . ALA A 1 113 ? -15.884 -0.820 16.903 1.00 98.19 113 ALA A O 1
ATOM 842 N N . VAL A 1 114 ? -16.465 -2.495 15.514 1.00 98.19 114 VAL A N 1
ATOM 843 C CA . VAL A 1 114 ? -15.332 -2.361 14.589 1.00 98.19 114 VAL A CA 1
ATOM 844 C C . VAL A 1 114 ? -15.850 -2.085 13.188 1.00 98.19 114 VAL A C 1
ATOM 846 O O . VAL A 1 114 ? -16.486 -2.937 12.582 1.00 98.19 114 VAL A O 1
ATOM 849 N N . TYR A 1 115 ? -15.572 -0.910 12.640 1.00 97.75 115 TYR A N 1
ATOM 850 C CA . TYR A 1 115 ? -16.046 -0.534 11.313 1.00 97.75 115 TYR A CA 1
ATOM 851 C C . TYR A 1 115 ? -15.054 -0.936 10.229 1.00 97.75 115 TYR A C 1
ATOM 853 O O . TYR A 1 115 ? -13.850 -0.767 10.390 1.00 97.75 115 TYR A O 1
ATOM 861 N N . SER A 1 116 ? -15.557 -1.409 9.091 1.00 95.75 116 SER A N 1
ATOM 862 C CA . SER A 1 116 ? -14.746 -1.580 7.885 1.00 95.75 116 SER A CA 1
ATOM 863 C C . SER A 1 116 ? -15.537 -1.258 6.623 1.00 95.75 116 SER A C 1
ATOM 865 O O . SER A 1 116 ? -16.737 -1.529 6.537 1.00 95.75 116 SER A O 1
ATOM 867 N N . CYS A 1 117 ? -14.851 -0.702 5.628 1.00 92.06 117 CYS A N 1
ATOM 868 C CA . CYS A 1 117 ? -15.401 -0.423 4.302 1.00 92.06 117 CYS A CA 1
ATOM 869 C C . CYS A 1 117 ? -14.671 -1.148 3.170 1.00 92.06 117 CYS A C 1
ATOM 871 O O . CYS A 1 117 ? -15.057 -1.004 2.013 1.00 92.06 117 CYS A O 1
ATOM 873 N N . CYS A 1 118 ? -13.600 -1.876 3.484 1.00 87.44 118 CYS A N 1
ATOM 874 C CA . CYS A 1 118 ? -12.704 -2.422 2.475 1.00 87.44 118 CYS A CA 1
ATOM 875 C C . CYS A 1 118 ? -12.770 -3.945 2.382 1.00 87.44 118 CYS A C 1
ATOM 877 O O . CYS A 1 118 ? -12.488 -4.458 1.311 1.00 87.44 118 CYS A O 1
ATOM 879 N N . LEU A 1 119 ? -13.188 -4.655 3.440 1.00 88.62 119 LEU A N 1
ATOM 880 C CA . LEU A 1 119 ? -13.200 -6.120 3.468 1.00 88.62 119 LEU A CA 1
ATOM 881 C C . LEU A 1 119 ? -14.121 -6.751 2.419 1.00 88.62 119 LEU A C 1
ATOM 883 O O . LEU A 1 119 ? -15.318 -6.432 2.339 1.00 88.62 119 LEU A O 1
ATOM 887 N N . ASP A 1 120 ? -13.576 -7.730 1.698 1.00 85.75 120 ASP A N 1
ATOM 888 C CA . ASP A 1 120 ? -14.365 -8.662 0.900 1.00 85.75 120 ASP A CA 1
ATOM 889 C C . ASP A 1 120 ? -15.131 -9.665 1.791 1.00 85.75 120 ASP A C 1
ATOM 891 O O . ASP A 1 120 ? -14.989 -9.707 3.018 1.00 85.75 120 ASP A O 1
ATOM 895 N N . ALA A 1 121 ? -15.999 -10.475 1.179 1.00 86.56 121 ALA A N 1
ATOM 896 C CA . ALA A 1 121 ? -16.826 -11.435 1.909 1.00 86.56 121 ALA A CA 1
ATOM 897 C C . ALA A 1 121 ? -16.023 -12.585 2.550 1.00 86.56 121 ALA A C 1
ATOM 899 O O . ALA A 1 121 ? -16.472 -13.179 3.530 1.00 86.56 121 ALA A O 1
ATOM 900 N N . ILE A 1 122 ? -14.857 -12.940 2.007 1.00 85.62 122 ILE A N 1
ATOM 901 C CA . ILE A 1 122 ? -14.011 -14.017 2.534 1.00 85.62 122 ILE A CA 1
ATOM 902 C C . ILE A 1 122 ? -13.272 -13.516 3.776 1.00 85.62 122 ILE A C 1
ATOM 904 O O . ILE A 1 122 ? -13.359 -14.145 4.831 1.00 85.62 122 ILE A O 1
ATOM 908 N N . ALA A 1 123 ? -12.618 -12.361 3.682 1.00 86.62 123 ALA A N 1
ATOM 909 C CA . ALA A 1 123 ? -11.910 -11.754 4.797 1.00 86.62 123 ALA A CA 1
ATOM 910 C C . ALA A 1 123 ? -12.869 -11.371 5.928 1.00 86.62 123 ALA A C 1
ATOM 912 O O . ALA A 1 123 ? -12.594 -11.692 7.082 1.00 86.62 123 ALA A O 1
ATOM 913 N N . ALA A 1 124 ? -14.039 -10.797 5.613 1.00 90.19 124 ALA A N 1
ATOM 914 C CA . ALA A 1 124 ? -15.061 -10.504 6.619 1.00 90.19 124 ALA A CA 1
ATOM 915 C C . ALA A 1 124 ? -15.489 -11.766 7.386 1.00 90.19 124 ALA A C 1
ATOM 917 O O . ALA A 1 124 ? -15.554 -11.738 8.612 1.00 90.19 124 ALA A O 1
ATOM 918 N N . ARG A 1 125 ? -15.709 -12.896 6.694 1.00 90.00 125 ARG A N 1
ATOM 919 C CA . ARG A 1 125 ? -16.016 -14.183 7.348 1.00 90.00 125 ARG A CA 1
ATOM 920 C C . ARG A 1 125 ? -14.901 -14.641 8.283 1.00 90.00 125 ARG A C 1
ATOM 922 O O . ARG A 1 125 ? -15.198 -15.124 9.370 1.00 90.00 125 ARG A O 1
ATOM 929 N N . GLY A 1 126 ? -13.640 -14.504 7.883 1.00 89.44 126 GLY A N 1
ATOM 930 C CA . GLY A 1 126 ? -12.524 -14.868 8.754 1.00 89.44 126 GLY A CA 1
ATOM 931 C C . GLY A 1 126 ? -12.403 -13.951 9.977 1.00 89.44 126 GLY A C 1
ATOM 932 O O . GLY A 1 126 ? -12.166 -14.447 11.070 1.00 89.44 126 GLY A O 1
ATOM 933 N N . VAL A 1 127 ? -12.677 -12.652 9.831 1.00 90.88 127 VAL A N 1
ATOM 934 C CA . VAL A 1 127 ? -12.739 -11.701 10.955 1.00 90.88 127 VAL A CA 1
ATOM 935 C C . VAL A 1 127 ? -13.885 -12.042 11.916 1.00 90.88 127 VAL A C 1
ATOM 937 O O . VAL A 1 127 ? -13.681 -12.040 13.128 1.00 90.88 127 VAL A O 1
ATOM 940 N N . PHE A 1 128 ? 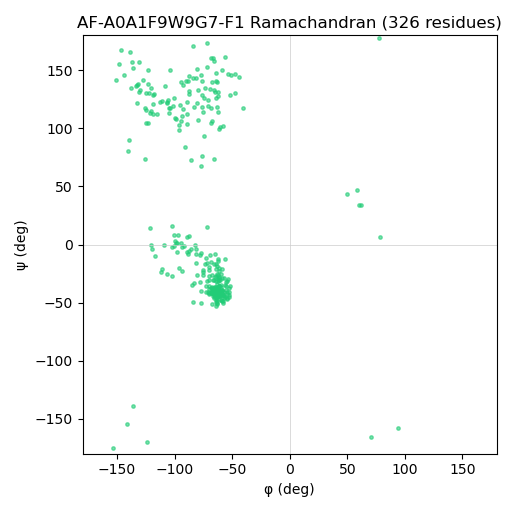-15.066 -12.413 11.408 1.00 91.31 128 PHE A N 1
ATOM 941 C CA . PHE A 1 128 ? -16.187 -12.842 12.256 1.00 91.31 128 PHE A CA 1
ATOM 942 C C . PHE A 1 128 ? -15.847 -14.071 13.112 1.00 91.31 128 PHE A C 1
ATOM 944 O O . PHE A 1 128 ? -16.243 -14.130 14.273 1.00 91.31 128 PHE A O 1
ATOM 951 N N . LYS A 1 129 ? -15.058 -15.019 12.587 1.00 92.31 129 LYS A N 1
ATOM 952 C CA . LYS A 1 129 ? -14.598 -16.198 13.348 1.00 92.31 129 LYS A CA 1
ATOM 953 C C . LYS A 1 129 ? -13.690 -15.854 14.534 1.00 92.31 129 LYS A C 1
ATOM 955 O O . LYS A 1 129 ? -13.502 -16.694 15.405 1.00 92.31 129 LYS A O 1
ATOM 960 N N . LEU A 1 130 ? -13.134 -14.643 14.583 1.00 90.31 130 LEU A N 1
ATOM 961 C CA . LEU A 1 130 ? -12.304 -14.169 15.693 1.00 90.31 130 LEU A CA 1
ATOM 962 C C . LEU A 1 130 ? -13.122 -13.487 16.806 1.00 90.31 130 LEU A C 1
ATOM 964 O O . LEU A 1 130 ? -12.520 -12.942 17.736 1.00 90.31 130 LEU A O 1
ATOM 968 N N . SER A 1 131 ? -14.459 -13.518 16.718 1.00 93.38 131 SER A N 1
ATOM 969 C CA . SER A 1 131 ? -15.401 -12.861 17.640 1.00 93.38 131 SER A CA 1
ATOM 970 C C . SER A 1 131 ? -15.256 -11.337 17.682 1.00 93.38 131 SER A C 1
ATOM 972 O O . SER A 1 131 ? -15.439 -10.705 18.719 1.00 93.38 131 SER A O 1
ATOM 974 N N . ILE A 1 132 ? -14.906 -10.732 16.546 1.00 94.19 132 ILE A N 1
ATOM 975 C CA . ILE A 1 132 ? -14.794 -9.278 16.398 1.00 94.19 132 ILE A CA 1
ATOM 976 C C . ILE A 1 132 ? -16.167 -8.699 16.017 1.00 94.19 132 ILE A C 1
ATOM 978 O O . ILE A 1 132 ? -16.775 -9.200 15.064 1.00 94.19 132 ILE A O 1
ATOM 982 N N . PRO A 1 133 ? -16.652 -7.627 16.681 1.00 95.62 133 PRO A N 1
ATOM 983 C CA . PRO A 1 133 ? -17.949 -7.010 16.387 1.00 95.62 133 PRO A CA 1
ATOM 984 C C . PRO A 1 133 ? -17.884 -6.140 15.120 1.00 95.62 133 PRO A C 1
ATOM 986 O O . PRO A 1 133 ? -17.961 -4.910 15.163 1.00 95.62 133 PRO A O 1
ATOM 989 N N . LEU A 1 134 ? -17.686 -6.790 13.972 1.00 96.38 134 LEU A N 1
ATOM 990 C CA . LEU A 1 134 ? -17.477 -6.146 12.680 1.00 96.38 134 LEU A CA 1
ATOM 991 C C . LEU A 1 134 ? -18.780 -5.558 12.115 1.00 96.38 134 LEU A C 1
ATOM 993 O O . LEU A 1 134 ? -19.761 -6.262 11.885 1.00 96.38 134 LEU A O 1
ATOM 997 N N . VAL A 1 135 ? -18.740 -4.271 11.779 1.00 96.38 135 VAL A N 1
ATOM 998 C CA . VAL A 1 135 ? -19.798 -3.512 11.113 1.00 96.38 135 VAL A CA 1
ATOM 999 C C . VAL A 1 135 ? -19.304 -3.076 9.735 1.00 96.38 135 VAL A C 1
ATOM 1001 O O . VAL A 1 135 ? -18.414 -2.231 9.599 1.00 96.38 135 VAL A O 1
ATOM 1004 N N . ARG A 1 136 ? -19.898 -3.638 8.678 1.00 93.94 136 ARG A N 1
ATOM 1005 C CA . ARG A 1 136 ? -19.588 -3.240 7.296 1.00 93.94 136 ARG A CA 1
ATOM 1006 C C . ARG A 1 136 ? -20.318 -1.947 6.949 1.00 93.94 136 ARG A C 1
ATOM 1008 O O . ARG A 1 136 ? -21.516 -1.823 7.189 1.00 93.94 136 ARG A O 1
ATOM 1015 N N . CYS A 1 137 ? -19.618 -0.989 6.353 1.00 93.38 137 CYS A N 1
ATOM 1016 C CA . CYS A 1 137 ? -20.225 0.264 5.910 1.00 93.38 137 CYS A CA 1
ATOM 1017 C C . CYS A 1 137 ? -19.569 0.814 4.639 1.00 93.38 137 CYS A C 1
ATOM 1019 O O . CYS A 1 137 ? -18.516 0.352 4.207 1.00 93.38 137 CYS A O 1
ATOM 1021 N N . ARG A 1 138 ? -20.212 1.805 4.012 1.00 92.50 138 ARG A N 1
ATOM 1022 C CA . ARG A 1 138 ? -19.637 2.520 2.867 1.00 92.50 138 ARG A CA 1
ATOM 1023 C C . ARG A 1 138 ? -18.594 3.522 3.340 1.00 92.50 138 ARG A C 1
ATOM 1025 O O . ARG A 1 138 ? -18.783 4.169 4.371 1.00 92.50 138 ARG A O 1
ATOM 1032 N N . PHE A 1 139 ? -17.554 3.706 2.534 1.00 89.06 139 PHE A N 1
ATOM 1033 C CA . PHE A 1 139 ? -16.447 4.608 2.840 1.00 89.06 139 PHE A CA 1
ATOM 1034 C C . PHE A 1 139 ? -16.915 6.033 3.200 1.00 89.06 139 PHE A C 1
ATOM 1036 O O . PHE A 1 139 ? -16.532 6.570 4.235 1.00 89.06 139 PHE A O 1
ATOM 1043 N N . GLN A 1 140 ? -17.852 6.601 2.432 1.00 90.81 140 GLN A N 1
ATOM 1044 C CA . GLN A 1 140 ? -18.367 7.966 2.632 1.00 90.81 140 GLN A CA 1
ATOM 1045 C C . GLN A 1 140 ? -19.090 8.167 3.975 1.00 90.81 140 GLN A C 1
ATOM 1047 O O . GLN A 1 140 ? -19.300 9.293 4.413 1.00 90.81 140 GLN A O 1
ATOM 1052 N N . SER A 1 141 ? -19.520 7.083 4.626 1.00 93.88 141 SER A N 1
ATOM 1053 C CA . SER A 1 141 ? -20.234 7.130 5.909 1.00 93.88 141 SER A CA 1
ATOM 1054 C C . SER A 1 141 ? -19.344 6.782 7.103 1.00 93.88 141 SER A C 1
ATOM 1056 O O . SER A 1 141 ? -19.815 6.833 8.238 1.00 93.88 141 SER A O 1
ATOM 1058 N N . LEU A 1 142 ? -18.076 6.435 6.873 1.00 94.56 142 LEU A N 1
ATOM 1059 C CA . LEU A 1 142 ? -17.205 5.827 7.875 1.00 94.56 142 LEU A CA 1
ATOM 1060 C C . LEU A 1 142 ? -16.936 6.761 9.067 1.00 94.56 142 LEU A C 1
ATOM 1062 O O . LEU A 1 142 ? -17.246 6.393 10.198 1.00 94.56 142 LEU A O 1
ATOM 1066 N N . SER A 1 143 ? -16.479 7.997 8.821 1.00 95.06 143 SER A N 1
ATOM 1067 C CA . SER A 1 143 ? -16.238 9.005 9.876 1.00 95.06 143 SER A CA 1
ATOM 1068 C C . SER A 1 143 ? -17.506 9.278 10.700 1.00 95.06 143 SER A C 1
ATOM 1070 O O . SER A 1 143 ? -17.496 9.224 11.931 1.00 95.06 143 SER A O 1
ATOM 1072 N N . ARG A 1 144 ? -18.653 9.460 10.028 1.00 95.88 144 ARG A N 1
ATOM 1073 C CA . ARG A 1 144 ? -19.954 9.684 10.683 1.00 95.88 144 ARG A CA 1
ATOM 1074 C C . ARG A 1 144 ? -20.368 8.510 11.573 1.00 95.88 144 ARG A C 1
ATOM 1076 O O . ARG A 1 144 ? -20.852 8.728 12.683 1.00 95.88 144 ARG A O 1
ATOM 1083 N N . ASN A 1 145 ? -20.198 7.282 11.094 1.00 97.00 145 ASN A N 1
ATOM 1084 C CA . ASN A 1 145 ? -20.561 6.081 11.840 1.00 97.00 145 ASN A CA 1
ATOM 1085 C C . ASN A 1 145 ? -19.664 5.884 13.065 1.00 97.00 145 ASN A C 1
ATOM 1087 O O . ASN A 1 145 ? -20.184 5.617 14.146 1.00 97.00 145 ASN A O 1
ATOM 1091 N N . ILE A 1 146 ? -18.354 6.114 12.933 1.00 97.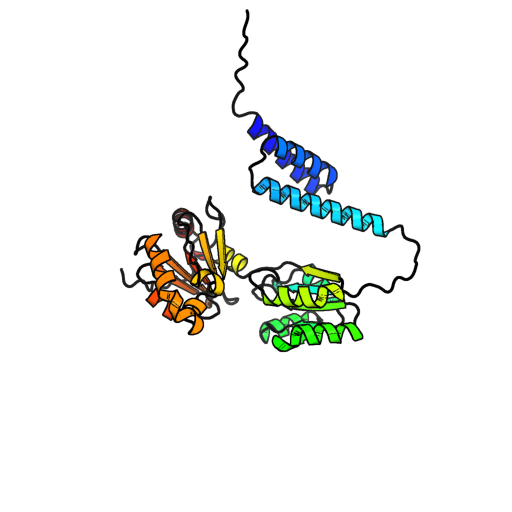44 146 ILE A N 1
ATOM 1092 C CA . ILE A 1 146 ? -17.408 6.079 14.058 1.00 97.44 146 ILE A CA 1
ATOM 1093 C C . ILE A 1 146 ? -17.805 7.110 15.127 1.00 97.44 146 ILE A C 1
ATOM 1095 O O . ILE A 1 146 ? -17.934 6.762 16.300 1.00 97.44 146 ILE A O 1
ATOM 1099 N N . ARG A 1 147 ? -18.104 8.359 14.735 1.00 96.50 147 ARG A N 1
ATOM 1100 C CA . ARG A 1 147 ? -18.575 9.405 15.668 1.00 96.50 147 ARG A CA 1
ATOM 1101 C C . ARG A 1 147 ? -19.846 8.995 16.414 1.00 96.50 147 ARG A C 1
ATOM 1103 O O . ARG A 1 147 ? -19.947 9.206 17.618 1.00 96.50 147 ARG A O 1
ATOM 1110 N N . ARG A 1 148 ? -20.814 8.396 15.713 1.00 96.88 148 ARG A N 1
ATOM 1111 C CA . ARG A 1 148 ? -22.058 7.898 16.327 1.00 96.88 148 ARG A CA 1
ATOM 1112 C C . ARG A 1 148 ? -21.808 6.720 17.265 1.00 96.88 148 ARG A C 1
ATOM 1114 O O . ARG A 1 148 ? -22.446 6.641 18.309 1.00 96.88 148 ARG A O 1
ATOM 1121 N N . ALA A 1 149 ? -20.879 5.830 16.927 1.00 97.75 149 ALA A N 1
ATOM 1122 C CA . ALA A 1 149 ? -20.525 4.686 17.763 1.00 97.75 149 ALA A CA 1
ATOM 1123 C C . ALA A 1 149 ? -19.986 5.122 19.130 1.00 97.75 149 ALA A C 1
ATOM 1125 O O . ALA A 1 149 ? -20.334 4.523 20.144 1.00 97.75 149 ALA A O 1
ATOM 1126 N N . PHE A 1 150 ? -19.243 6.231 19.173 1.00 97.38 150 PHE A N 1
ATOM 1127 C CA . PHE A 1 150 ? -18.764 6.815 20.422 1.00 97.38 150 PHE A CA 1
ATOM 1128 C C . PHE A 1 150 ? -19.873 7.288 21.369 1.00 97.38 150 PHE A C 1
ATOM 1130 O O . PHE A 1 150 ? -19.583 7.585 22.522 1.00 97.38 150 PHE A O 1
ATOM 1137 N N . VAL A 1 151 ? -21.137 7.380 20.947 1.00 96.12 151 VAL A N 1
ATOM 1138 C CA . VAL A 1 151 ? -22.255 7.634 21.877 1.00 96.12 151 VAL A CA 1
ATOM 1139 C C . VAL A 1 151 ? -22.513 6.420 22.777 1.00 96.12 151 VAL A C 1
ATOM 1141 O O . VAL A 1 151 ? -22.943 6.589 23.911 1.00 96.12 151 VAL A O 1
ATOM 1144 N N . ARG A 1 152 ? -22.244 5.208 22.277 1.00 96.81 152 ARG A N 1
ATOM 1145 C CA . ARG A 1 152 ? -22.594 3.934 22.930 1.00 96.81 152 ARG A CA 1
ATOM 1146 C C . ARG A 1 152 ? -21.387 3.154 23.437 1.00 96.81 152 ARG A C 1
ATOM 1148 O O . ARG A 1 152 ? -21.548 2.268 24.267 1.00 96.81 152 ARG A O 1
ATOM 1155 N N . HIS A 1 153 ? -20.207 3.440 22.902 1.00 97.50 153 HIS A N 1
ATOM 1156 C CA . HIS A 1 153 ? -18.997 2.681 23.177 1.00 97.50 153 HIS A CA 1
ATOM 1157 C C . HIS A 1 153 ? -17.848 3.622 23.517 1.00 97.50 153 HIS A C 1
ATOM 1159 O O . HIS A 1 153 ? -17.641 4.625 22.832 1.00 97.50 153 HIS A O 1
ATOM 1165 N N . ASP A 1 154 ? -17.066 3.255 24.528 1.00 97.00 154 ASP A N 1
ATOM 1166 C CA . ASP A 1 154 ? -15.830 3.966 24.853 1.00 97.00 154 ASP A CA 1
ATOM 1167 C C . ASP A 1 154 ? -14.696 3.577 23.898 1.00 97.00 154 ASP A C 1
ATOM 1169 O O . ASP A 1 154 ? -13.891 4.429 23.531 1.00 97.00 154 ASP A O 1
ATOM 1173 N N . ASN A 1 155 ? -14.691 2.330 23.415 1.00 98.12 155 ASN A N 1
ATOM 1174 C CA . ASN A 1 155 ? -13.722 1.810 22.451 1.00 98.12 155 ASN A CA 1
ATOM 1175 C C . ASN A 1 155 ? -14.401 1.499 21.113 1.00 98.12 155 ASN A C 1
ATOM 1177 O O . ASN A 1 155 ? -15.322 0.678 21.046 1.00 98.12 155 ASN A O 1
ATOM 1181 N N . VAL A 1 156 ? -13.913 2.115 20.039 1.00 98.56 156 VAL A N 1
ATOM 1182 C CA . VAL A 1 156 ? -14.368 1.872 18.665 1.00 98.56 156 VAL A CA 1
ATOM 1183 C C . VAL A 1 156 ? -13.171 1.456 17.817 1.00 98.56 156 VAL A C 1
ATOM 1185 O O . VAL A 1 156 ? -12.088 2.022 17.937 1.00 98.56 156 VAL A O 1
ATOM 1188 N N . GLY A 1 157 ? -13.361 0.465 16.952 1.00 98.25 157 GLY A N 1
ATOM 1189 C CA . GLY A 1 157 ? -12.342 -0.004 16.024 1.00 98.25 157 GLY A CA 1
ATOM 1190 C C . GLY A 1 157 ? -12.592 0.479 14.599 1.00 98.25 157 GLY A C 1
ATOM 1191 O O . GLY A 1 157 ? -13.736 0.632 14.166 1.00 98.25 157 GLY A O 1
ATOM 1192 N N . LEU A 1 158 ? -11.512 0.658 13.850 1.00 97.94 158 LEU A N 1
ATOM 1193 C CA . LEU A 1 158 ? -11.511 0.831 12.405 1.00 97.94 158 LEU A CA 1
ATOM 1194 C C . LEU A 1 158 ? -10.569 -0.208 11.793 1.00 97.94 158 LEU A C 1
ATOM 1196 O O . LEU A 1 158 ? -9.372 -0.178 12.056 1.00 97.94 158 LEU A O 1
ATOM 1200 N N . LEU A 1 159 ? -11.108 -1.104 10.970 1.00 96.50 159 LEU A N 1
ATOM 1201 C CA . LEU A 1 159 ? -10.369 -2.181 10.320 1.00 96.50 159 LEU A CA 1
ATOM 1202 C C . LEU A 1 159 ? -10.167 -1.893 8.828 1.00 96.50 159 LEU A C 1
ATOM 1204 O O . LEU A 1 159 ? -11.136 -1.743 8.074 1.00 96.50 159 LEU A O 1
ATOM 1208 N N . ILE A 1 160 ? -8.901 -1.853 8.414 1.00 94.31 160 ILE A N 1
ATOM 1209 C CA . ILE A 1 160 ? -8.444 -1.471 7.071 1.00 94.31 160 ILE A CA 1
ATOM 1210 C C . ILE A 1 160 ? -7.604 -2.600 6.443 1.00 94.31 160 ILE A C 1
ATOM 1212 O O . ILE A 1 160 ? -6.943 -3.355 7.156 1.00 94.31 160 ILE A O 1
ATOM 1216 N N . TYR A 1 161 ? -7.626 -2.727 5.110 1.00 90.12 161 TYR A N 1
ATOM 1217 C CA . TYR A 1 161 ? -6.706 -3.587 4.353 1.00 90.12 161 TYR A CA 1
ATOM 1218 C C . TYR A 1 161 ? -5.326 -2.952 4.239 1.00 90.12 161 TYR A C 1
ATOM 1220 O O . TYR A 1 161 ? -5.198 -1.759 3.974 1.00 90.12 161 TYR A O 1
ATOM 1228 N N . GLY A 1 162 ? -4.295 -3.778 4.349 1.00 91.81 162 GLY A N 1
ATOM 1229 C CA . GLY A 1 162 ? -2.918 -3.320 4.321 1.00 91.81 162 GLY A CA 1
ATOM 1230 C C . GLY A 1 162 ? -2.545 -2.549 5.587 1.00 91.81 162 GLY A C 1
ATOM 1231 O O . GLY A 1 162 ? -3.252 -2.571 6.597 1.00 91.81 162 GLY A O 1
ATOM 1232 N N . ASN A 1 163 ? -1.429 -1.835 5.541 1.00 94.38 163 ASN A N 1
ATOM 1233 C CA . ASN A 1 163 ? -1.001 -0.977 6.636 1.00 94.38 163 ASN A CA 1
ATOM 1234 C C . ASN A 1 163 ? -1.829 0.331 6.650 1.00 94.38 163 ASN A C 1
ATOM 1236 O O . ASN A 1 163 ? -1.893 0.997 5.614 1.00 94.38 163 ASN A O 1
ATOM 1240 N N . PRO A 1 164 ? -2.433 0.744 7.786 1.00 94.44 164 PRO A N 1
ATOM 1241 C CA . PRO A 1 164 ? -3.320 1.910 7.833 1.00 94.44 164 PRO A CA 1
ATOM 1242 C C . PRO A 1 164 ? -2.681 3.235 7.414 1.00 94.44 164 PRO A C 1
ATOM 1244 O O . PRO A 1 164 ? -3.396 4.138 6.992 1.00 94.44 164 PRO A O 1
ATOM 1247 N N . LEU A 1 165 ? -1.358 3.360 7.544 1.00 92.75 165 LEU A N 1
ATOM 1248 C CA . LEU A 1 165 ? -0.615 4.576 7.204 1.00 92.75 165 LEU A CA 1
ATOM 1249 C C . LEU A 1 165 ? 0.084 4.480 5.842 1.00 92.75 165 LEU A C 1
ATOM 1251 O O . LEU A 1 165 ? 0.726 5.434 5.411 1.00 92.75 165 LEU A O 1
ATOM 1255 N N . PHE A 1 166 ? -0.031 3.346 5.151 1.00 93.31 166 PHE A N 1
ATOM 1256 C CA . PHE A 1 166 ? 0.620 3.142 3.866 1.00 93.31 166 PHE A CA 1
ATOM 1257 C C . PHE A 1 166 ? -0.275 3.604 2.717 1.00 93.31 166 PHE A C 1
ATOM 1259 O O . PHE A 1 166 ? -1.233 2.919 2.361 1.00 93.31 166 PHE A O 1
ATOM 1266 N N . LEU A 1 167 ? 0.050 4.770 2.146 1.00 88.81 167 LEU A N 1
ATOM 1267 C CA . LEU A 1 167 ? -0.623 5.359 0.977 1.0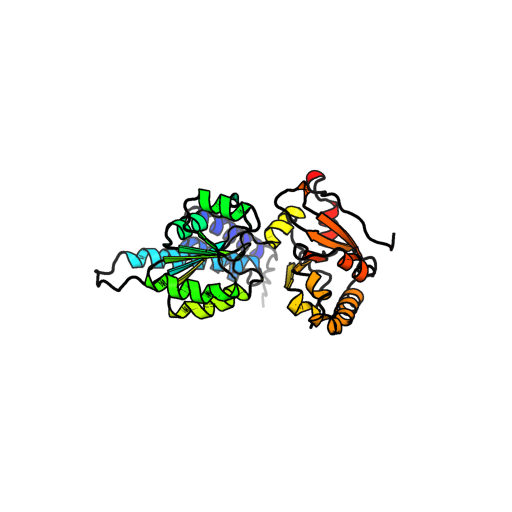0 88.81 167 LEU A CA 1
ATOM 1268 C C . LEU A 1 167 ? -2.157 5.392 1.111 1.00 88.81 167 LEU A C 1
ATOM 1270 O O . LEU A 1 167 ? -2.894 5.068 0.181 1.00 88.81 167 LEU A O 1
ATOM 1274 N N . ASN A 1 168 ? -2.643 5.774 2.295 1.00 89.31 168 ASN A N 1
ATOM 1275 C CA . ASN A 1 168 ? -4.064 5.762 2.630 1.00 89.31 168 ASN A CA 1
ATOM 1276 C C . ASN A 1 168 ? -4.543 7.140 3.136 1.00 89.31 168 ASN A C 1
ATOM 1278 O O . ASN A 1 168 ? -4.808 7.310 4.331 1.00 89.31 168 ASN A O 1
ATOM 1282 N N . PRO A 1 169 ? -4.685 8.139 2.241 1.00 88.00 169 PRO A N 1
ATOM 1283 C CA . PRO A 1 169 ? -5.087 9.504 2.618 1.00 88.00 169 PRO A CA 1
ATOM 1284 C C . PRO A 1 169 ? -6.477 9.556 3.272 1.00 88.00 169 PRO A C 1
ATOM 1286 O O . PRO A 1 169 ? -6.816 10.458 4.035 1.00 88.00 169 PRO A O 1
ATOM 1289 N N . HIS A 1 170 ? -7.300 8.550 3.003 1.00 89.31 170 HIS A N 1
ATOM 1290 C CA . HIS A 1 170 ? -8.612 8.390 3.600 1.00 89.31 170 HIS A CA 1
ATOM 1291 C C . HIS A 1 170 ? -8.568 8.130 5.108 1.00 89.31 170 HIS A C 1
ATOM 1293 O O . HIS A 1 170 ? -9.368 8.703 5.851 1.00 89.31 170 HIS A O 1
ATOM 1299 N N . VAL A 1 171 ? -7.640 7.283 5.565 1.00 92.12 171 VAL A N 1
ATOM 1300 C CA . VAL A 1 171 ? -7.421 7.060 6.999 1.00 92.12 171 VAL A CA 1
ATOM 1301 C C . VAL A 1 171 ? -6.955 8.355 7.649 1.00 92.12 171 VAL A C 1
ATOM 1303 O O . VAL A 1 171 ? -7.506 8.723 8.680 1.00 92.12 171 VAL A O 1
ATOM 1306 N N . GLU A 1 172 ? -6.037 9.095 7.023 1.00 91.19 172 GLU A N 1
ATOM 1307 C CA . GLU A 1 172 ? -5.576 10.393 7.533 1.00 91.19 172 GLU A CA 1
ATOM 1308 C C . GLU A 1 172 ? -6.740 11.371 7.776 1.00 91.19 172 GLU A C 1
ATOM 1310 O O . GLU A 1 172 ? -6.838 11.966 8.852 1.00 91.19 172 GLU A O 1
ATOM 1315 N N . GLY A 1 173 ? -7.673 11.480 6.822 1.00 91.62 173 GLY A N 1
ATOM 1316 C CA . GLY A 1 173 ? -8.877 12.303 6.977 1.00 91.62 173 GLY A CA 1
ATOM 1317 C C . GLY A 1 173 ? -9.737 11.887 8.177 1.00 91.62 173 GLY A C 1
ATOM 1318 O O . GLY A 1 173 ? -10.184 12.736 8.947 1.00 91.62 173 GLY A O 1
ATOM 1319 N N . ILE A 1 174 ? -9.908 10.580 8.398 1.00 93.88 174 ILE A N 1
ATOM 1320 C CA . ILE A 1 174 ? -10.638 10.053 9.562 1.00 93.88 174 ILE A CA 1
ATOM 1321 C C . ILE A 1 174 ? -9.891 10.358 10.862 1.00 93.88 174 ILE A C 1
ATOM 1323 O O . ILE A 1 174 ? -10.512 10.744 11.851 1.00 93.88 174 ILE A O 1
ATOM 1327 N N . LEU A 1 175 ? -8.566 10.204 10.885 1.00 93.94 175 LEU A N 1
ATOM 1328 C CA . LEU A 1 175 ? -7.768 10.501 12.074 1.00 93.94 175 LEU A CA 1
ATOM 1329 C C . LEU A 1 175 ? -7.902 11.971 12.472 1.00 93.94 175 LEU A C 1
ATOM 1331 O O . LEU A 1 175 ? -8.131 12.270 13.645 1.00 93.94 175 LEU A O 1
ATOM 1335 N N . ARG A 1 176 ? -7.842 12.877 11.491 1.00 93.69 176 ARG A N 1
ATOM 1336 C CA . ARG A 1 176 ? -8.057 14.314 11.692 1.00 93.69 176 ARG A CA 1
ATOM 1337 C C . ARG A 1 176 ? -9.431 14.588 12.301 1.00 93.69 176 ARG A C 1
ATOM 1339 O O . ARG A 1 176 ? -9.514 15.237 13.341 1.00 93.69 176 ARG A O 1
ATOM 1346 N N . ASP A 1 177 ? -10.478 14.014 11.716 1.00 92.56 177 ASP A N 1
ATOM 1347 C CA . ASP A 1 177 ? -11.862 14.149 12.174 1.00 92.56 177 ASP A CA 1
ATOM 1348 C C . ASP A 1 177 ? -12.093 13.675 13.619 1.00 92.56 177 ASP A C 1
ATOM 1350 O O . ASP A 1 177 ? -12.892 14.271 14.347 1.00 92.56 177 ASP A O 1
ATOM 1354 N N . ILE A 1 178 ? -11.447 12.580 14.025 1.00 94.94 178 ILE A N 1
ATOM 1355 C CA . ILE A 1 178 ? -11.732 11.893 15.293 1.00 94.94 178 ILE A CA 1
ATOM 1356 C C . ILE A 1 178 ? -10.786 12.309 16.428 1.00 94.94 178 ILE A C 1
ATOM 1358 O O . ILE A 1 178 ? -11.144 12.164 17.597 1.00 94.94 178 ILE A O 1
ATOM 1362 N N . SER A 1 179 ? -9.614 12.864 16.115 1.00 92.50 179 SER A N 1
ATOM 1363 C CA . SER A 1 179 ? -8.561 13.216 17.084 1.00 92.50 179 SER A CA 1
ATOM 1364 C C . SER A 1 179 ? -9.007 14.103 18.259 1.00 92.50 179 SER A C 1
ATOM 1366 O O . SER A 1 179 ? -8.459 13.989 19.354 1.00 92.50 179 SER A O 1
ATOM 1368 N N . SER A 1 180 ? -10.020 14.955 18.073 1.00 92.19 180 SER A N 1
ATOM 1369 C CA . SER A 1 180 ? -10.578 15.800 19.141 1.00 92.19 180 SER A CA 1
ATOM 1370 C C . SER A 1 180 ? -11.583 15.078 20.045 1.00 92.19 180 SER A C 1
ATOM 1372 O O . SER A 1 180 ? -11.900 15.565 21.128 1.00 92.19 180 SER A O 1
ATOM 1374 N N . LEU A 1 181 ? -12.090 13.918 19.620 1.00 93.38 181 LEU A N 1
ATOM 1375 C CA . LEU A 1 181 ? -13.146 13.166 20.301 1.00 93.38 181 LEU A CA 1
ATOM 1376 C C . LEU A 1 181 ? -12.627 11.960 21.085 1.00 93.38 181 LEU A C 1
ATOM 1378 O O . LEU A 1 181 ? -13.281 11.520 22.032 1.00 93.38 181 LEU A O 1
ATOM 1382 N N . ALA A 1 182 ? -11.493 11.400 20.670 1.00 96.69 182 ALA A N 1
ATOM 1383 C CA . ALA A 1 182 ? -10.955 10.164 21.213 1.00 96.69 182 ALA A CA 1
ATOM 1384 C C . ALA A 1 182 ? -9.424 10.154 21.171 1.00 96.69 182 ALA A C 1
ATOM 1386 O O . ALA A 1 182 ? -8.790 10.816 20.352 1.00 96.69 182 ALA A O 1
ATOM 1387 N N . GLU A 1 183 ? -8.820 9.367 22.054 1.00 96.88 183 GLU A N 1
ATOM 1388 C CA . GLU A 1 183 ? -7.448 8.912 21.873 1.00 96.88 183 GLU A CA 1
ATOM 1389 C C . GLU A 1 183 ? -7.374 7.988 20.656 1.00 96.88 183 GLU A C 1
ATOM 1391 O O . GLU A 1 183 ? -8.188 7.081 20.504 1.00 96.88 183 GLU A O 1
ATOM 1396 N N . VAL A 1 184 ? -6.399 8.214 19.782 1.00 96.94 184 VAL A N 1
ATOM 1397 C CA . VAL A 1 184 ? -6.202 7.404 18.580 1.00 96.94 184 VAL A CA 1
ATOM 1398 C C . VAL A 1 184 ? -4.997 6.497 18.789 1.00 96.94 184 VAL A C 1
ATOM 1400 O O . VAL A 1 184 ? -3.889 6.975 19.022 1.00 96.94 184 VAL A O 1
ATOM 1403 N N . GLN A 1 185 ? -5.206 5.193 18.631 1.00 97.12 185 GLN A N 1
ATOM 1404 C CA . GLN A 1 185 ? -4.143 4.206 18.504 1.00 97.12 185 GLN A CA 1
ATOM 1405 C C . GLN A 1 185 ? -4.151 3.661 17.079 1.00 97.12 185 GLN A C 1
ATOM 1407 O O . GLN A 1 185 ? -5.159 3.117 16.635 1.00 97.12 185 GLN A O 1
ATOM 1412 N N . VAL A 1 186 ? -3.027 3.769 16.377 1.00 96.88 186 VAL A N 1
ATOM 1413 C CA . VAL A 1 186 ? -2.842 3.129 15.070 1.00 96.88 186 VAL A CA 1
ATOM 1414 C C . VAL A 1 186 ? -1.899 1.949 15.245 1.00 96.88 186 VAL A C 1
ATOM 1416 O O . VAL A 1 186 ? -0.782 2.124 15.731 1.00 96.88 186 VAL A O 1
ATOM 1419 N N . LEU A 1 187 ? -2.353 0.755 14.874 1.00 96.50 187 LEU A N 1
ATOM 1420 C CA . LEU A 1 187 ? -1.540 -0.455 14.890 1.00 96.50 187 LEU A CA 1
ATOM 1421 C C . LEU A 1 187 ? -1.046 -0.755 13.469 1.00 96.50 187 LEU A C 1
ATOM 1423 O O . LEU A 1 187 ? -1.863 -0.806 12.541 1.00 96.50 187 LEU A O 1
ATOM 1427 N N . PRO A 1 188 ? 0.276 -0.919 13.272 1.00 94.44 188 PRO A N 1
ATOM 1428 C CA . PRO A 1 188 ? 0.827 -1.228 11.964 1.00 94.44 188 PRO A CA 1
ATOM 1429 C C . PRO A 1 188 ? 0.391 -2.625 11.516 1.00 94.44 188 PRO A C 1
ATOM 1431 O O . PRO A 1 188 ? 0.013 -3.477 12.317 1.00 94.44 188 PRO A O 1
ATOM 1434 N N . GLY A 1 189 ? 0.485 -2.870 10.216 1.00 93.25 189 GLY A N 1
ATOM 1435 C CA . GLY A 1 189 ? 0.294 -4.202 9.660 1.00 93.25 189 GLY A CA 1
ATOM 1436 C C . GLY A 1 189 ? 1.039 -4.371 8.351 1.00 93.25 189 GLY A C 1
ATOM 1437 O O . GLY A 1 189 ? 1.761 -3.471 7.919 1.00 93.25 189 GLY A O 1
ATOM 1438 N N . ILE A 1 190 ? 0.840 -5.530 7.731 1.00 92.81 190 ILE A N 1
ATOM 1439 C CA . ILE A 1 190 ? 1.465 -5.893 6.458 1.00 92.81 190 ILE A CA 1
ATOM 1440 C C . ILE A 1 190 ? 0.829 -5.059 5.344 1.00 92.81 190 ILE A C 1
ATOM 1442 O O . ILE A 1 190 ? -0.377 -5.135 5.117 1.00 92.81 190 ILE A O 1
ATOM 1446 N N . SER A 1 191 ? 1.634 -4.250 4.666 1.00 93.94 191 SER A N 1
ATOM 1447 C CA . SER A 1 191 ? 1.262 -3.452 3.499 1.00 93.94 191 SER A CA 1
ATOM 1448 C C . SER A 1 191 ? 1.330 -4.259 2.198 1.00 93.94 191 SER A C 1
ATOM 1450 O O . SER A 1 191 ? 1.856 -5.372 2.146 1.00 93.94 191 SER A O 1
ATOM 1452 N N . SER A 1 192 ? 0.825 -3.676 1.110 1.00 92.62 192 SER A N 1
ATOM 1453 C CA . SER A 1 192 ? 1.052 -4.218 -0.232 1.00 92.62 192 SER A CA 1
ATOM 1454 C C . SER A 1 192 ? 2.536 -4.217 -0.604 1.00 92.62 192 SER A C 1
ATOM 1456 O O . SER A 1 192 ? 2.976 -5.115 -1.311 1.00 92.62 192 SER A O 1
ATOM 1458 N N . PHE A 1 193 ? 3.324 -3.259 -0.106 1.00 94.75 193 PHE A N 1
ATOM 1459 C CA . PHE A 1 193 ? 4.767 -3.239 -0.327 1.00 94.75 193 PHE A CA 1
ATOM 1460 C C . PHE A 1 193 ? 5.465 -4.438 0.324 1.00 94.75 193 PHE A C 1
ATOM 1462 O O . PHE A 1 193 ? 6.234 -5.117 -0.348 1.00 94.75 193 PHE A O 1
ATOM 1469 N N . ASP A 1 194 ? 5.131 -4.768 1.574 1.00 92.38 194 ASP A N 1
ATOM 1470 C CA . ASP A 1 194 ? 5.698 -5.934 2.272 1.00 92.38 194 ASP A CA 1
ATOM 1471 C C . ASP A 1 194 ? 5.400 -7.240 1.515 1.00 92.38 194 ASP A C 1
ATOM 1473 O O . ASP A 1 194 ? 6.251 -8.122 1.380 1.00 92.38 194 ASP A O 1
ATOM 1477 N N . ALA A 1 195 ? 4.189 -7.349 0.960 1.00 90.44 195 ALA A N 1
ATOM 1478 C CA . ALA A 1 195 ? 3.801 -8.476 0.123 1.00 90.44 195 ALA A CA 1
ATOM 1479 C C . ALA A 1 195 ? 4.624 -8.547 -1.177 1.00 90.44 195 ALA A C 1
ATOM 1481 O O . ALA A 1 195 ? 5.028 -9.638 -1.580 1.00 90.44 195 ALA A O 1
ATOM 1482 N N . LEU A 1 196 ? 4.913 -7.405 -1.811 1.00 91.69 196 LEU A N 1
ATOM 1483 C CA . LEU A 1 196 ? 5.749 -7.332 -3.013 1.00 91.69 196 LEU A CA 1
ATOM 1484 C C . LEU A 1 196 ? 7.214 -7.666 -2.719 1.00 91.69 196 LEU A C 1
ATOM 1486 O O . LEU A 1 196 ? 7.812 -8.416 -3.482 1.00 91.69 196 LEU A O 1
ATOM 1490 N N . VAL A 1 197 ? 7.776 -7.177 -1.611 1.00 90.62 197 VAL A N 1
ATOM 1491 C CA . VAL A 1 197 ? 9.139 -7.521 -1.164 1.00 90.62 197 VAL A CA 1
ATOM 1492 C C . VAL A 1 197 ? 9.290 -9.038 -1.048 1.00 90.62 197 VAL A C 1
ATOM 1494 O O . VAL A 1 197 ? 10.229 -9.608 -1.605 1.00 90.62 197 VAL A O 1
ATOM 1497 N N . ASN A 1 198 ? 8.317 -9.705 -0.420 1.00 86.44 198 ASN A N 1
ATOM 1498 C CA . ASN A 1 198 ? 8.287 -11.165 -0.331 1.00 86.44 198 ASN A CA 1
ATOM 1499 C C . ASN A 1 198 ? 8.109 -11.828 -1.703 1.00 86.44 198 ASN A C 1
ATOM 1501 O O . ASN A 1 198 ? 8.806 -12.790 -2.013 1.00 86.44 198 ASN A O 1
ATOM 1505 N N . MET A 1 199 ? 7.203 -11.309 -2.535 1.00 86.19 199 MET A N 1
ATOM 1506 C CA . MET A 1 199 ? 6.918 -11.850 -3.867 1.00 86.19 199 MET A CA 1
ATOM 1507 C C . MET A 1 199 ? 8.135 -11.805 -4.799 1.00 86.19 199 MET A C 1
ATOM 1509 O O . MET A 1 199 ? 8.361 -12.739 -5.559 1.00 86.19 199 MET A O 1
ATOM 1513 N N . PHE A 1 200 ? 8.925 -10.735 -4.731 1.00 86.12 200 PHE A N 1
ATOM 1514 C CA . PHE A 1 200 ? 10.150 -10.574 -5.510 1.00 86.12 200 PHE A CA 1
ATOM 1515 C C . PHE A 1 200 ? 11.380 -11.214 -4.842 1.00 86.12 200 PHE A C 1
ATOM 1517 O O . PHE A 1 200 ? 12.461 -11.222 -5.432 1.00 86.12 200 PHE A O 1
ATOM 1524 N N . GLY A 1 201 ? 11.239 -11.760 -3.627 1.00 83.94 201 GLY A N 1
ATOM 1525 C CA . GLY A 1 201 ? 12.356 -12.315 -2.861 1.00 83.94 201 GLY A CA 1
ATOM 1526 C C . GLY A 1 201 ? 13.433 -11.275 -2.553 1.00 83.94 201 GLY A C 1
ATOM 1527 O O . GLY A 1 201 ? 14.624 -11.585 -2.561 1.00 83.94 201 GLY A O 1
ATOM 1528 N N . MET A 1 202 ? 13.029 -10.021 -2.341 1.00 82.44 202 MET A N 1
ATOM 1529 C CA . MET A 1 202 ? 13.953 -8.915 -2.123 1.00 82.44 202 MET A CA 1
ATOM 1530 C C . MET A 1 202 ? 14.549 -9.002 -0.721 1.00 82.44 202 MET A C 1
ATOM 1532 O O . MET A 1 202 ? 13.993 -8.491 0.245 1.00 82.44 202 MET A O 1
ATOM 1536 N N . MET A 1 203 ? 15.710 -9.644 -0.617 1.00 71.38 203 MET A N 1
ATOM 1537 C CA . MET A 1 203 ? 16.468 -9.711 0.637 1.00 71.38 203 MET A CA 1
ATOM 1538 C C . MET A 1 203 ? 17.290 -8.439 0.882 1.00 71.38 203 MET A C 1
ATOM 1540 O O . MET A 1 203 ? 17.565 -8.095 2.026 1.00 71.38 203 MET A O 1
ATOM 1544 N N . ASN A 1 204 ? 17.663 -7.732 -0.191 1.00 68.31 204 ASN A N 1
ATOM 1545 C CA . ASN A 1 204 ? 18.382 -6.464 -0.145 1.00 68.31 204 ASN A CA 1
ATOM 1546 C C . ASN A 1 204 ? 17.699 -5.477 -1.091 1.00 68.31 204 ASN A C 1
ATOM 1548 O O . ASN A 1 204 ? 17.587 -5.741 -2.287 1.00 68.31 204 ASN A O 1
ATOM 1552 N N . LEU A 1 205 ? 17.257 -4.345 -0.553 1.00 70.69 205 LEU A N 1
ATOM 1553 C CA . LEU A 1 205 ? 16.829 -3.206 -1.359 1.00 70.69 205 LEU A CA 1
ATOM 1554 C C . LEU A 1 205 ? 18.050 -2.598 -2.068 1.00 70.69 205 LEU A C 1
ATOM 1556 O O . LEU A 1 205 ? 19.189 -2.818 -1.638 1.00 70.69 205 LEU A O 1
ATOM 1560 N N . SER A 1 206 ? 17.827 -1.825 -3.135 1.00 73.38 206 SER A N 1
ATOM 1561 C CA . SER A 1 206 ? 18.882 -1.024 -3.760 1.00 73.38 206 SER A CA 1
ATOM 1562 C C . SER A 1 206 ? 19.738 -0.298 -2.706 1.00 73.38 206 SER A C 1
ATOM 1564 O O . SER A 1 206 ? 19.248 0.165 -1.673 1.00 73.38 206 SER A O 1
ATOM 1566 N N . GLY A 1 207 ? 21.045 -0.172 -2.967 1.00 72.50 207 GLY A N 1
ATOM 1567 C CA . GLY A 1 207 ? 21.962 0.553 -2.077 1.00 72.50 207 GLY A CA 1
ATOM 1568 C C . GLY A 1 207 ? 21.631 2.046 -1.932 1.00 72.50 207 GLY A C 1
ATOM 1569 O O . GLY A 1 207 ? 22.139 2.685 -1.015 1.00 72.50 207 GLY A O 1
ATOM 1570 N N . LYS A 1 208 ? 20.776 2.587 -2.812 1.00 83.62 208 LYS A N 1
ATOM 1571 C CA . LYS A 1 208 ? 20.223 3.949 -2.761 1.00 83.62 208 LYS A CA 1
ATOM 1572 C C . LYS A 1 208 ? 18.805 3.999 -2.175 1.00 83.62 208 LYS A C 1
ATOM 1574 O O . LYS A 1 208 ? 18.227 5.072 -2.059 1.00 83.62 208 LYS A O 1
ATOM 1579 N N . GLY A 1 209 ? 18.269 2.861 -1.736 1.00 87.12 209 GLY A N 1
ATOM 1580 C CA . GLY A 1 209 ? 16.972 2.752 -1.081 1.00 87.12 209 GLY A CA 1
ATOM 1581 C C . GLY A 1 209 ? 15.832 2.426 -2.043 1.00 87.12 209 GLY A C 1
ATOM 1582 O O . GLY A 1 209 ? 16.029 1.863 -3.118 1.00 87.12 209 GLY A O 1
ATOM 1583 N N . VAL A 1 210 ? 14.613 2.760 -1.618 1.00 92.06 210 VAL A N 1
ATOM 1584 C CA . VAL A 1 210 ? 13.369 2.464 -2.343 1.00 92.06 210 VAL A CA 1
ATOM 1585 C C . VAL A 1 210 ? 12.500 3.704 -2.399 1.00 92.06 210 VAL A C 1
ATOM 1587 O O . VAL A 1 210 ? 12.379 4.402 -1.391 1.00 92.06 210 VAL A O 1
ATOM 1590 N N . TYR A 1 211 ? 11.900 3.969 -3.556 1.00 94.38 211 TYR A N 1
ATOM 1591 C CA . TYR A 1 211 ? 10.908 5.020 -3.731 1.00 94.38 211 TYR A CA 1
ATOM 1592 C C . TYR A 1 211 ? 9.516 4.395 -3.828 1.00 94.38 211 TYR A C 1
ATOM 1594 O O . TYR A 1 211 ? 9.234 3.596 -4.723 1.00 94.38 211 TYR A O 1
ATOM 1602 N N . LEU A 1 212 ? 8.649 4.732 -2.873 1.00 95.12 212 LEU A N 1
ATOM 1603 C CA . LEU A 1 212 ? 7.265 4.263 -2.819 1.00 95.12 212 LEU A CA 1
ATOM 1604 C C . LEU A 1 212 ? 6.363 5.415 -3.237 1.00 95.12 212 LEU A C 1
ATOM 1606 O O . LEU A 1 212 ? 6.277 6.431 -2.550 1.00 95.12 212 LEU A O 1
ATOM 1610 N N . ALA A 1 213 ? 5.714 5.252 -4.379 1.00 94.00 213 ALA A N 1
ATOM 1611 C CA . ALA A 1 213 ? 5.074 6.334 -5.097 1.00 94.00 213 ALA A CA 1
ATOM 1612 C C . ALA A 1 213 ? 3.584 6.049 -5.294 1.00 94.00 213 ALA A C 1
ATOM 1614 O O . ALA A 1 213 ? 3.204 4.989 -5.786 1.00 94.00 213 ALA A O 1
ATOM 1615 N N . ASP A 1 214 ? 2.730 7.010 -4.958 1.00 93.44 214 ASP A N 1
ATOM 1616 C CA . ASP A 1 214 ? 1.330 6.995 -5.380 1.00 93.44 214 ASP A CA 1
ATOM 1617 C C . ASP A 1 214 ? 1.212 7.577 -6.795 1.00 93.44 214 ASP A C 1
ATOM 1619 O O . ASP A 1 214 ? 1.539 8.745 -7.033 1.00 93.44 214 ASP A O 1
ATOM 1623 N N . CYS A 1 215 ? 0.732 6.772 -7.747 1.00 94.25 215 CYS A N 1
ATOM 1624 C CA . CYS A 1 215 ? 0.590 7.189 -9.141 1.00 94.25 215 CYS A CA 1
ATOM 1625 C C . CYS A 1 215 ? -0.305 8.410 -9.329 1.00 94.25 215 CYS A C 1
ATOM 1627 O O . CYS A 1 215 ? -0.098 9.144 -10.293 1.00 94.25 215 CYS A O 1
ATOM 1629 N N . GLU A 1 216 ? -1.290 8.636 -8.456 1.00 90.50 216 GLU A N 1
ATOM 1630 C CA . GLU A 1 216 ? -2.164 9.807 -8.569 1.00 90.50 216 GLU A CA 1
ATOM 1631 C C . GLU A 1 216 ? -1.384 11.122 -8.445 1.00 90.50 216 GLU A C 1
ATOM 1633 O O . GLU A 1 216 ? -1.687 12.106 -9.128 1.00 90.50 216 GLU A O 1
ATOM 1638 N N . SER A 1 217 ? -0.363 11.119 -7.591 1.00 90.88 217 SER A N 1
ATOM 1639 C CA . SER A 1 217 ? 0.508 12.267 -7.359 1.00 90.88 217 SER A CA 1
ATOM 1640 C C . SER A 1 217 ? 1.624 12.325 -8.404 1.00 90.88 217 SER A C 1
ATOM 1642 O O . SER A 1 217 ? 1.801 13.342 -9.073 1.00 90.88 217 SER A O 1
ATOM 1644 N N . VAL A 1 218 ? 2.318 11.205 -8.620 1.00 94.19 218 VAL A N 1
ATOM 1645 C CA . VAL A 1 218 ? 3.511 11.140 -9.482 1.00 94.19 218 VAL A CA 1
ATOM 1646 C C . VAL A 1 218 ? 3.202 11.386 -10.954 1.00 94.19 218 VAL A C 1
ATOM 1648 O O . VAL A 1 218 ? 4.037 11.922 -11.674 1.00 94.19 218 VAL A O 1
ATOM 1651 N N . VAL A 1 219 ? 2.006 11.036 -11.440 1.00 96.00 219 VAL A N 1
ATOM 1652 C CA . VAL A 1 219 ? 1.666 11.288 -12.849 1.00 96.00 219 VAL A CA 1
ATOM 1653 C C . VAL A 1 219 ? 1.696 12.783 -13.191 1.00 96.00 219 VAL A C 1
ATOM 1655 O O . VAL A 1 219 ? 1.973 13.129 -14.334 1.00 96.00 219 VAL A O 1
ATOM 1658 N N . LYS A 1 220 ? 1.434 13.662 -12.212 1.00 95.06 220 LYS A N 1
ATOM 1659 C CA . LYS A 1 220 ? 1.359 15.121 -12.392 1.00 95.06 220 LYS A CA 1
ATOM 1660 C C . LYS A 1 220 ? 2.735 15.788 -12.360 1.00 95.06 220 LYS A C 1
ATOM 1662 O O . LYS A 1 220 ? 2.923 16.779 -13.058 1.00 95.06 220 LYS A O 1
ATOM 1667 N N . ASP A 1 221 ? 3.656 15.240 -11.574 1.00 95.50 221 ASP A N 1
ATOM 1668 C CA . ASP A 1 221 ? 5.042 15.697 -11.441 1.00 95.50 221 ASP A CA 1
ATOM 1669 C C . ASP A 1 221 ? 5.979 14.477 -11.345 1.00 95.50 221 ASP A C 1
ATOM 1671 O O . ASP A 1 221 ? 6.311 14.014 -10.249 1.00 95.50 221 ASP A O 1
ATOM 1675 N N . PRO A 1 222 ? 6.320 13.865 -12.492 1.00 94.12 222 PRO A N 1
ATOM 1676 C CA . PRO A 1 222 ? 7.081 12.628 -12.516 1.00 94.12 222 PRO A CA 1
ATOM 1677 C C . PRO A 1 222 ? 8.565 12.875 -12.230 1.00 94.12 222 PRO A C 1
ATOM 1679 O O . PRO A 1 222 ? 9.264 13.512 -13.016 1.00 94.12 222 PRO A O 1
ATOM 1682 N N . GLN A 1 223 ? 9.057 12.289 -11.140 1.00 91.06 223 GLN A N 1
ATOM 1683 C CA . GLN A 1 223 ? 10.469 12.295 -10.761 1.00 91.06 223 GLN A CA 1
ATOM 1684 C C . GLN A 1 223 ? 10.984 10.854 -10.715 1.00 91.06 223 GLN A C 1
ATOM 1686 O O . GLN A 1 223 ? 10.364 9.991 -10.090 1.00 91.06 223 GLN A O 1
ATOM 1691 N N . PHE A 1 224 ? 12.100 10.582 -11.396 1.00 92.62 224 PHE A N 1
ATOM 1692 C CA . PHE A 1 224 ? 12.693 9.245 -11.453 1.00 92.62 224 PHE A CA 1
ATOM 1693 C C . PHE A 1 224 ? 14.201 9.281 -11.200 1.00 92.62 224 PHE A C 1
ATOM 1695 O O . PHE A 1 224 ? 14.921 10.083 -11.803 1.00 92.62 224 PHE A O 1
ATOM 1702 N N . GLU A 1 225 ? 14.666 8.334 -10.386 1.00 93.19 225 GLU A N 1
ATOM 1703 C CA . GLU A 1 225 ? 16.075 8.110 -10.061 1.00 93.19 225 GLU A CA 1
ATOM 1704 C C . GLU A 1 225 ? 16.472 6.664 -10.412 1.00 93.19 225 GLU A C 1
ATOM 1706 O O . GLU A 1 225 ? 16.112 5.743 -9.678 1.00 93.19 225 GLU A O 1
ATOM 1711 N N . PRO A 1 226 ? 17.211 6.427 -11.517 1.00 90.56 226 PRO A N 1
ATOM 1712 C CA . PRO A 1 226 ? 17.514 5.072 -12.001 1.00 90.56 226 PRO A CA 1
ATOM 1713 C C . PRO A 1 226 ? 18.264 4.149 -11.032 1.00 90.56 226 PRO A C 1
ATOM 1715 O O . PRO A 1 226 ? 18.217 2.927 -11.169 1.00 90.56 226 PRO A O 1
ATOM 1718 N N . GLU A 1 227 ? 18.955 4.710 -10.041 1.00 90.62 227 GLU A N 1
ATOM 1719 C CA . GLU A 1 227 ? 19.691 3.935 -9.037 1.00 90.62 227 GLU A CA 1
ATOM 1720 C C . GLU A 1 227 ? 18.795 3.407 -7.899 1.00 90.62 227 GLU A C 1
ATOM 1722 O O . GLU A 1 227 ? 19.242 2.602 -7.072 1.00 90.62 227 GLU A O 1
ATOM 1727 N N . GLN A 1 228 ? 17.530 3.832 -7.842 1.00 93.25 228 GLN A N 1
ATOM 1728 C CA . GLN A 1 228 ? 16.583 3.504 -6.781 1.00 93.25 228 GLN A CA 1
ATOM 1729 C C . GLN A 1 228 ? 15.514 2.525 -7.277 1.00 93.25 228 GLN A C 1
ATOM 1731 O O . GLN A 1 228 ? 14.940 2.695 -8.353 1.00 93.25 228 GLN A O 1
ATOM 1736 N N . ASP A 1 229 ? 15.198 1.504 -6.475 1.00 94.25 229 ASP A N 1
ATOM 1737 C CA . ASP A 1 229 ? 14.056 0.643 -6.793 1.00 94.25 229 ASP A CA 1
ATOM 1738 C C . ASP A 1 229 ? 12.768 1.439 -6.572 1.00 94.25 229 ASP A C 1
ATOM 1740 O O . ASP A 1 229 ? 12.539 1.971 -5.485 1.00 94.25 229 ASP A O 1
ATOM 1744 N N . THR A 1 230 ? 11.919 1.531 -7.592 1.00 96.06 230 THR A N 1
ATOM 1745 C CA . THR A 1 230 ? 10.714 2.358 -7.546 1.00 96.06 230 THR A CA 1
ATOM 1746 C C . THR A 1 230 ? 9.447 1.528 -7.700 1.00 96.06 230 THR A C 1
ATOM 1748 O O . THR A 1 230 ? 9.304 0.755 -8.648 1.00 96.06 230 THR A O 1
ATOM 1751 N N . PHE A 1 231 ? 8.498 1.735 -6.786 1.00 97.12 231 PHE A N 1
ATOM 1752 C CA . PHE A 1 231 ? 7.194 1.080 -6.760 1.00 97.12 231 PHE A CA 1
ATOM 1753 C C . PHE A 1 231 ? 6.097 2.126 -6.895 1.00 97.12 231 PHE A C 1
ATOM 1755 O O . PHE A 1 231 ? 5.864 2.917 -5.983 1.00 97.12 231 PHE A O 1
ATOM 1762 N N . PHE A 1 232 ? 5.394 2.098 -8.020 1.00 97.38 232 PHE A N 1
ATOM 1763 C CA . PHE A 1 232 ? 4.265 2.969 -8.293 1.00 97.38 232 PHE A CA 1
ATOM 1764 C C . PHE A 1 232 ? 2.951 2.233 -8.014 1.00 97.38 232 PHE A C 1
ATOM 1766 O O . PHE A 1 232 ? 2.551 1.320 -8.746 1.00 97.38 232 PHE A O 1
ATOM 1773 N N . PHE A 1 233 ? 2.278 2.624 -6.938 1.00 96.75 233 PHE A N 1
ATOM 1774 C CA . PHE A 1 233 ? 1.003 2.069 -6.502 1.00 96.75 233 PHE A CA 1
ATOM 1775 C C . PHE A 1 233 ? -0.157 2.742 -7.234 1.00 96.75 233 PHE A C 1
ATOM 1777 O O . PHE A 1 233 ? -0.146 3.944 -7.482 1.00 96.75 233 PHE A O 1
ATOM 1784 N N . SER A 1 234 ? -1.189 1.959 -7.554 1.00 95.62 234 SER A N 1
ATOM 1785 C CA . SER A 1 234 ? -2.317 2.382 -8.400 1.00 95.62 234 SER A CA 1
ATOM 1786 C C . SER A 1 234 ? -1.937 2.863 -9.822 1.00 95.62 234 SER A C 1
ATOM 1788 O O . SER A 1 234 ? -2.483 3.865 -10.287 1.00 95.62 234 SER A O 1
ATOM 1790 N N . PRO A 1 235 ? -1.078 2.142 -10.573 1.00 97.31 235 PRO A N 1
ATOM 1791 C CA . PRO A 1 235 ? -0.643 2.517 -11.926 1.00 97.31 235 PRO A CA 1
ATOM 1792 C C . PRO A 1 235 ? -1.770 2.611 -12.953 1.00 97.31 235 PRO A C 1
ATOM 1794 O O . PRO A 1 235 ? -1.641 3.331 -13.942 1.00 97.31 235 PRO A O 1
ATOM 1797 N N . TRP A 1 236 ? -2.915 1.976 -12.700 1.00 96.06 236 TRP A N 1
ATOM 1798 C CA . TRP A 1 236 ? -4.118 2.138 -13.518 1.00 96.06 236 TRP A CA 1
ATOM 1799 C C . TRP A 1 236 ? -4.568 3.604 -13.610 1.00 96.06 236 TRP A C 1
ATOM 1801 O O . TRP A 1 236 ? -5.092 4.007 -14.647 1.00 96.06 236 TRP A O 1
ATOM 1811 N N . ARG A 1 237 ? -4.280 4.426 -12.587 1.00 95.94 237 ARG A N 1
ATOM 1812 C CA . ARG A 1 237 ? -4.617 5.857 -12.565 1.00 95.94 237 ARG A CA 1
ATOM 1813 C C . ARG A 1 237 ? -3.909 6.668 -13.643 1.00 95.94 237 ARG A C 1
ATOM 1815 O O . ARG A 1 237 ? -4.406 7.723 -14.024 1.00 95.94 237 ARG A O 1
ATOM 1822 N N . ILE A 1 238 ? -2.796 6.179 -14.195 1.00 96.50 238 ILE A N 1
ATOM 1823 C CA . ILE A 1 238 ? -2.127 6.812 -15.346 1.00 96.50 238 ILE A CA 1
ATOM 1824 C C . ILE A 1 238 ? -3.070 6.855 -16.564 1.00 96.50 238 ILE A C 1
ATOM 1826 O O . ILE A 1 238 ? -2.996 7.772 -17.384 1.00 96.50 238 ILE A O 1
ATOM 1830 N N . ASN A 1 239 ? -3.976 5.879 -16.678 1.00 95.06 239 ASN A N 1
ATOM 1831 C CA . ASN A 1 239 ? -4.950 5.779 -17.763 1.00 95.06 239 ASN A CA 1
ATOM 1832 C C . ASN A 1 239 ? -6.306 6.433 -17.438 1.00 95.06 239 ASN A C 1
ATOM 1834 O O . ASN A 1 239 ? -7.182 6.441 -18.306 1.00 95.06 239 ASN A O 1
ATOM 1838 N N . ASP A 1 240 ? -6.496 6.984 -16.234 1.00 95.25 240 ASP A N 1
ATOM 1839 C CA . ASP A 1 240 ? -7.748 7.649 -15.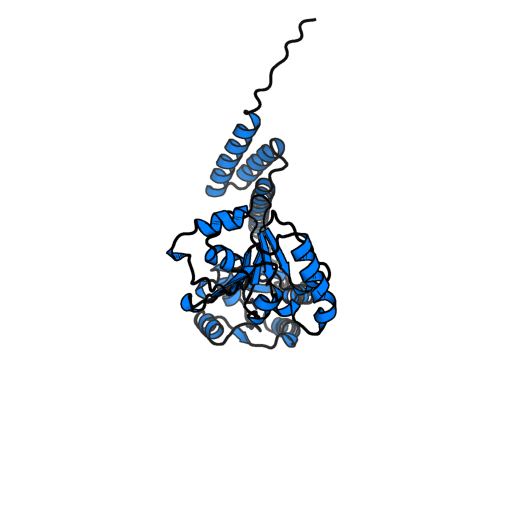871 1.00 95.25 240 ASP A CA 1
ATOM 1840 C C . ASP A 1 240 ? -7.988 8.895 -16.727 1.00 95.25 240 ASP A C 1
ATOM 1842 O O . ASP A 1 240 ? -7.062 9.617 -17.111 1.00 95.25 240 ASP A O 1
ATOM 1846 N N . LYS A 1 241 ? -9.267 9.186 -16.997 1.00 95.38 241 LYS A N 1
ATOM 1847 C CA . LYS A 1 241 ? -9.677 10.336 -17.821 1.00 95.38 241 LYS A CA 1
ATOM 1848 C C . LYS A 1 241 ? -9.115 11.658 -17.287 1.00 95.38 241 LYS A C 1
ATOM 1850 O O . LYS A 1 241 ? -8.664 12.483 -18.077 1.00 95.38 241 LYS A O 1
ATOM 1855 N N . GLU A 1 242 ? -9.094 11.822 -15.967 1.00 95.44 242 GLU A N 1
ATOM 1856 C CA . GLU A 1 242 ? -8.584 13.012 -15.271 1.00 95.44 242 GLU A CA 1
ATOM 1857 C C . GLU A 1 242 ? -7.073 13.216 -15.471 1.00 95.44 242 GLU A C 1
ATOM 1859 O O . GLU A 1 242 ? -6.591 14.349 -15.496 1.00 95.44 242 GLU A O 1
ATOM 1864 N N . ASN A 1 243 ? -6.330 12.129 -15.702 1.00 95.69 243 ASN A N 1
ATOM 1865 C CA . ASN A 1 243 ? -4.879 12.150 -15.878 1.00 95.69 243 ASN A CA 1
ATOM 1866 C C . ASN A 1 243 ? -4.435 12.138 -17.347 1.00 95.69 243 ASN A C 1
ATOM 1868 O O . ASN A 1 243 ? -3.236 12.198 -17.631 1.00 95.69 243 ASN A O 1
ATOM 1872 N N . ARG A 1 244 ? -5.376 12.139 -18.304 1.00 95.38 244 ARG A N 1
ATOM 1873 C CA . ARG A 1 244 ? -5.079 12.073 -19.747 1.00 95.38 244 ARG A CA 1
ATOM 1874 C C . ARG A 1 244 ? -4.081 13.143 -20.204 1.00 95.38 244 ARG A C 1
ATOM 1876 O O . ARG A 1 244 ? -3.229 12.846 -21.036 1.00 95.38 244 ARG A O 1
ATOM 1883 N N . ARG A 1 245 ? -4.166 14.359 -19.649 1.00 96.44 245 ARG A N 1
ATOM 1884 C CA . ARG A 1 245 ? -3.267 15.480 -19.986 1.00 96.44 245 ARG A CA 1
ATOM 1885 C C . ARG A 1 245 ? -1.831 15.301 -19.485 1.00 96.44 245 ARG A C 1
ATOM 1887 O O . ARG A 1 245 ? -0.916 15.845 -20.085 1.00 96.44 245 ARG A O 1
ATOM 1894 N N . TYR A 1 246 ? -1.632 14.539 -18.411 1.00 97.19 246 TYR A N 1
ATOM 1895 C CA . TYR A 1 246 ? -0.323 14.343 -17.781 1.00 97.19 246 TYR A CA 1
ATOM 1896 C C . TYR A 1 246 ? 0.402 13.095 -18.287 1.00 97.19 246 TYR A C 1
ATOM 1898 O O . TYR A 1 246 ? 1.626 13.007 -18.241 1.00 97.19 246 TYR A O 1
ATOM 1906 N N . ARG A 1 247 ? -0.356 12.137 -18.826 1.00 96.44 247 ARG A N 1
ATOM 1907 C CA . ARG A 1 247 ? 0.136 10.827 -19.259 1.00 96.44 247 ARG A CA 1
ATOM 1908 C C . ARG A 1 247 ? 1.337 10.893 -20.209 1.00 96.44 247 ARG A C 1
ATOM 1910 O O . ARG A 1 247 ? 2.284 10.132 -20.038 1.00 96.44 247 ARG A O 1
ATOM 1917 N N . ALA A 1 248 ? 1.313 11.790 -21.196 1.00 96.88 248 ALA A N 1
ATOM 1918 C CA . ALA A 1 248 ? 2.431 11.950 -22.129 1.00 96.88 248 ALA A CA 1
ATOM 1919 C C . ALA A 1 248 ? 3.703 12.449 -21.419 1.00 96.88 248 ALA A C 1
ATOM 1921 O O . ALA A 1 248 ? 4.789 11.945 -21.691 1.00 96.88 248 ALA A O 1
ATOM 1922 N N . GLY A 1 249 ? 3.555 13.379 -20.468 1.00 97.50 249 GLY A N 1
ATOM 1923 C CA . GLY A 1 249 ? 4.654 13.878 -19.641 1.00 97.50 249 GLY A CA 1
ATOM 1924 C C . GLY A 1 249 ? 5.268 12.782 -18.772 1.00 97.50 249 GLY A C 1
ATOM 1925 O O . GLY A 1 249 ? 6.485 12.651 -18.744 1.00 97.50 249 GLY A O 1
ATOM 1926 N N . PHE A 1 250 ? 4.439 11.933 -18.156 1.00 97.62 250 PHE A N 1
ATOM 1927 C CA . PHE A 1 250 ? 4.909 10.775 -17.389 1.00 97.62 250 PHE A CA 1
ATOM 1928 C C . PHE A 1 250 ? 5.750 9.812 -18.244 1.00 97.62 250 PHE A C 1
ATOM 1930 O O . PHE A 1 250 ? 6.853 9.441 -17.847 1.00 97.62 250 PHE A O 1
ATOM 1937 N N . PHE A 1 251 ? 5.267 9.435 -19.437 1.00 97.50 251 PHE A N 1
ATOM 1938 C CA . PHE A 1 251 ? 6.013 8.537 -20.330 1.00 97.50 251 PHE A CA 1
ATOM 1939 C C . PHE A 1 251 ? 7.300 9.152 -20.862 1.00 97.50 251 PHE A C 1
ATOM 1941 O O . PHE A 1 251 ? 8.305 8.455 -20.977 1.00 97.50 251 PHE A O 1
ATOM 1948 N N . LYS A 1 252 ? 7.281 10.449 -21.167 1.00 97.44 252 LYS A N 1
ATOM 1949 C CA . LYS A 1 252 ? 8.489 11.156 -21.571 1.00 97.44 252 LYS A CA 1
ATOM 1950 C C . LYS A 1 252 ? 9.508 11.171 -20.429 1.00 97.44 252 LYS A C 1
ATOM 1952 O O . LYS A 1 252 ? 10.637 10.754 -20.628 1.00 97.44 252 LYS A O 1
ATOM 1957 N N . ALA A 1 253 ? 9.094 11.555 -19.224 1.00 97.38 253 ALA A N 1
ATOM 1958 C CA . ALA A 1 253 ? 9.988 11.667 -18.077 1.00 97.38 253 ALA A CA 1
ATOM 1959 C C . ALA A 1 253 ? 10.646 10.330 -17.689 1.00 97.38 253 ALA A C 1
ATOM 1961 O O . ALA A 1 253 ? 11.818 10.321 -17.321 1.00 97.38 253 ALA A O 1
ATOM 1962 N N . ILE A 1 254 ? 9.940 9.197 -17.809 1.00 96.94 254 ILE A N 1
ATOM 1963 C CA . ILE A 1 254 ? 10.563 7.884 -17.579 1.00 96.94 254 ILE A CA 1
ATOM 1964 C C . ILE A 1 254 ? 11.505 7.501 -18.729 1.00 96.94 254 ILE A C 1
ATOM 1966 O O . ILE A 1 254 ? 12.603 7.013 -18.477 1.00 96.94 254 ILE A O 1
ATOM 1970 N N . ALA A 1 255 ? 11.134 7.766 -19.985 1.00 96.88 255 ALA A N 1
ATOM 1971 C CA . ALA A 1 255 ? 11.991 7.493 -21.141 1.00 96.88 255 ALA A CA 1
ATOM 1972 C C . ALA A 1 255 ? 13.264 8.360 -21.160 1.00 96.88 255 ALA A C 1
ATOM 1974 O O . ALA A 1 255 ? 14.307 7.897 -21.608 1.00 96.88 255 ALA A O 1
ATOM 1975 N N . ASP A 1 256 ? 13.203 9.579 -20.620 1.00 97.31 256 ASP A N 1
ATOM 1976 C CA . ASP A 1 256 ? 14.353 10.480 -20.481 1.00 97.31 256 ASP A CA 1
ATOM 1977 C C . ASP A 1 256 ? 15.363 9.974 -19.426 1.00 97.31 256 ASP A C 1
ATOM 1979 O O . ASP A 1 256 ? 16.518 10.399 -19.413 1.00 97.31 256 ASP A O 1
ATOM 1983 N N . LYS A 1 257 ? 14.941 9.081 -18.518 1.00 96.69 257 LYS A N 1
ATOM 1984 C CA . LYS A 1 257 ? 15.757 8.582 -17.397 1.00 96.69 257 LYS A CA 1
ATOM 1985 C C . LYS A 1 257 ? 16.240 7.149 -17.574 1.00 96.69 257 LYS A C 1
ATOM 1987 O O . LYS A 1 257 ? 17.263 6.789 -16.999 1.00 96.69 257 LYS A O 1
ATOM 1992 N N . TYR A 1 258 ? 15.532 6.344 -18.358 1.00 96.31 258 TYR A N 1
ATOM 1993 C CA . TYR A 1 258 ? 15.828 4.929 -18.541 1.00 96.31 258 TYR A CA 1
ATOM 1994 C C . TYR A 1 258 ? 15.942 4.575 -20.028 1.00 96.31 258 TYR A C 1
ATOM 1996 O O . TYR A 1 258 ? 15.122 5.030 -20.826 1.00 96.31 258 TYR A O 1
ATOM 2004 N N . PRO A 1 259 ? 16.884 3.695 -20.420 1.00 95.69 259 PRO A N 1
ATOM 2005 C CA . PRO A 1 259 ? 16.938 3.166 -21.779 1.00 95.69 259 PRO A CA 1
ATOM 2006 C C . PRO A 1 259 ? 15.604 2.541 -22.206 1.00 95.69 259 PRO A C 1
ATOM 2008 O O . PRO A 1 259 ? 14.926 1.898 -21.410 1.00 95.69 259 PRO A O 1
ATOM 2011 N N . GLY A 1 260 ? 15.249 2.624 -23.491 1.00 96.19 260 GLY A N 1
ATOM 2012 C CA . GLY A 1 260 ? 13.976 2.075 -23.979 1.00 96.19 260 GLY A CA 1
ATOM 2013 C C . GLY A 1 260 ? 13.784 0.578 -23.684 1.00 96.19 260 GLY A C 1
ATOM 2014 O O . GLY A 1 260 ? 12.679 0.146 -23.368 1.00 96.19 260 GLY A O 1
ATOM 2015 N N . ARG A 1 261 ? 14.865 -0.215 -23.715 1.00 95.94 261 ARG A N 1
ATOM 2016 C CA . ARG A 1 261 ? 14.851 -1.653 -23.380 1.00 95.94 261 ARG A CA 1
ATOM 2017 C C . ARG A 1 261 ? 14.918 -1.949 -21.877 1.00 95.94 261 ARG A C 1
ATOM 2019 O O . ARG A 1 261 ? 14.898 -3.116 -21.495 1.00 95.94 261 ARG A O 1
ATOM 2026 N N . PHE A 1 262 ? 14.994 -0.928 -21.025 1.00 95.69 262 PHE A N 1
ATOM 2027 C CA . PHE A 1 262 ? 15.102 -1.112 -19.584 1.00 95.69 262 PHE A CA 1
ATOM 2028 C C . PHE A 1 262 ? 13.855 -1.832 -19.038 1.00 95.69 262 PHE A C 1
ATOM 2030 O O . PHE A 1 262 ? 12.737 -1.401 -19.344 1.00 95.69 262 PHE A O 1
ATOM 2037 N N . PRO A 1 263 ? 14.009 -2.934 -18.279 1.00 95.38 263 PRO A N 1
ATOM 2038 C CA . PRO A 1 263 ? 12.885 -3.724 -17.789 1.00 95.38 263 PRO A CA 1
ATOM 2039 C C . PRO A 1 263 ? 11.957 -2.962 -16.843 1.00 95.38 263 PRO A C 1
ATOM 2041 O O . PRO A 1 263 ? 12.398 -2.250 -15.943 1.00 95.38 263 PRO A O 1
ATOM 2044 N N . VAL A 1 264 ? 10.657 -3.194 -17.006 1.00 96.81 264 VAL A N 1
ATOM 2045 C CA . VAL A 1 264 ? 9.607 -2.727 -16.090 1.00 96.81 264 VAL A CA 1
ATOM 2046 C C . VAL A 1 264 ? 8.612 -3.859 -15.842 1.00 96.81 264 VAL A C 1
ATOM 2048 O O . VAL A 1 264 ? 8.424 -4.729 -16.699 1.00 96.81 264 VAL A O 1
ATOM 2051 N N . PHE A 1 265 ? 7.966 -3.857 -14.679 1.00 96.25 265 PHE A N 1
ATOM 2052 C CA . PHE A 1 265 ? 7.115 -4.961 -14.239 1.00 96.25 265 PHE A CA 1
ATOM 2053 C C . PHE A 1 265 ? 5.757 -4.448 -13.770 1.00 96.25 265 PHE A C 1
ATOM 2055 O O . PHE A 1 265 ? 5.688 -3.525 -12.968 1.00 96.25 265 PHE A O 1
ATOM 2062 N N . LEU A 1 266 ? 4.670 -5.071 -14.218 1.00 97.19 266 LEU A N 1
ATOM 2063 C CA . LEU A 1 266 ? 3.379 -4.975 -13.543 1.00 97.19 266 LEU A CA 1
ATOM 2064 C C . LEU A 1 266 ? 3.235 -6.171 -12.618 1.00 97.19 266 LEU A C 1
ATOM 2066 O O . LEU A 1 266 ? 3.272 -7.314 -13.063 1.00 97.19 266 LEU A O 1
ATOM 2070 N N . ALA A 1 267 ? 3.086 -5.891 -11.333 1.00 95.75 267 ALA A N 1
ATOM 2071 C CA . ALA A 1 267 ? 3.105 -6.884 -10.281 1.00 95.75 267 ALA A CA 1
ATOM 2072 C C . ALA A 1 267 ? 1.756 -6.873 -9.562 1.00 95.75 267 ALA A C 1
ATOM 2074 O O . ALA A 1 267 ? 1.348 -5.847 -9.020 1.00 95.75 267 ALA A O 1
ATOM 2075 N N . LYS A 1 268 ? 1.054 -8.002 -9.562 1.00 93.94 268 LYS A N 1
ATOM 2076 C CA . LYS A 1 268 ? -0.231 -8.180 -8.890 1.00 93.94 268 LYS A CA 1
ATOM 2077 C C . LYS A 1 268 ? -0.103 -9.301 -7.881 1.00 93.94 268 LYS A C 1
ATOM 2079 O O . LYS A 1 268 ? 0.056 -10.465 -8.237 1.00 93.94 268 LYS A O 1
ATOM 2084 N N . TYR A 1 269 ? -0.197 -8.939 -6.610 1.00 89.38 269 TYR A N 1
ATOM 2085 C CA . TYR A 1 269 ? -0.166 -9.907 -5.526 1.00 89.38 269 TYR A CA 1
ATOM 2086 C C . TYR A 1 269 ? -1.575 -10.423 -5.221 1.00 89.38 269 TYR A C 1
ATOM 2088 O O . TYR A 1 269 ? -2.553 -9.671 -5.216 1.00 89.38 269 TYR A O 1
ATOM 2096 N N . SER A 1 270 ? -1.674 -11.720 -4.940 1.00 85.19 270 SER A N 1
ATOM 2097 C CA . SER A 1 270 ? -2.901 -12.381 -4.515 1.00 85.19 270 SER A CA 1
ATOM 2098 C C . SER A 1 270 ? -2.624 -13.356 -3.378 1.00 85.19 270 SER A C 1
ATOM 2100 O O . SER A 1 270 ? -1.521 -13.862 -3.208 1.00 85.19 270 SER A O 1
ATOM 2102 N N . LEU A 1 271 ? -3.664 -13.659 -2.605 1.00 74.19 271 LEU A N 1
ATOM 2103 C CA . LEU A 1 271 ? -3.583 -14.618 -1.495 1.00 74.19 271 LEU A CA 1
ATOM 2104 C C . LEU A 1 271 ? -3.545 -16.052 -1.969 1.00 74.19 271 LEU A C 1
ATOM 2106 O O . LEU A 1 271 ? -3.089 -16.931 -1.248 1.00 74.19 271 LEU A O 1
ATOM 2110 N N . ASN A 1 272 ? -4.060 -16.279 -3.171 1.00 79.06 272 ASN A N 1
ATOM 2111 C CA . ASN A 1 272 ? -3.822 -17.508 -3.882 1.00 79.06 272 ASN A CA 1
ATOM 2112 C C . ASN A 1 272 ? -2.543 -17.298 -4.706 1.00 79.06 272 ASN A C 1
ATOM 2114 O O . ASN A 1 272 ? -2.601 -16.511 -5.653 1.00 79.06 272 ASN A O 1
ATOM 2118 N N . PRO A 1 273 ? -1.425 -17.982 -4.396 1.00 76.31 273 PRO A N 1
ATOM 2119 C CA . PRO A 1 273 ? -0.186 -17.845 -5.157 1.00 76.31 273 PRO A CA 1
ATOM 2120 C C . PRO A 1 273 ? -0.369 -18.100 -6.658 1.00 76.31 273 PRO A C 1
ATOM 2122 O O . PRO A 1 273 ? 0.253 -17.425 -7.467 1.00 76.31 273 PRO A O 1
ATOM 2125 N N . ALA A 1 274 ? -1.302 -18.981 -7.045 1.00 79.44 274 ALA A N 1
ATOM 2126 C CA . ALA A 1 274 ? -1.636 -19.245 -8.449 1.00 79.44 274 ALA A CA 1
ATOM 2127 C C . ALA A 1 274 ? -2.342 -18.068 -9.155 1.00 79.44 274 ALA A C 1
ATOM 2129 O O . ALA A 1 274 ? -2.567 -18.105 -10.361 1.00 79.44 274 ALA A O 1
ATOM 2130 N N . LYS A 1 275 ? -2.744 -17.038 -8.404 1.00 85.06 275 LYS A N 1
ATOM 2131 C CA . LYS A 1 275 ? -3.323 -15.786 -8.909 1.00 85.06 275 LYS A CA 1
ATOM 2132 C C . LYS A 1 275 ? -2.374 -14.594 -8.760 1.00 85.06 275 LYS A C 1
ATOM 2134 O O . LYS A 1 275 ? -2.772 -13.483 -9.109 1.00 85.06 275 LYS A O 1
ATOM 2139 N N . CYS A 1 276 ? -1.176 -14.794 -8.207 1.00 88.69 276 CYS A N 1
ATOM 2140 C CA . CYS A 1 276 ? -0.119 -13.797 -8.310 1.00 88.69 276 CYS A CA 1
ATOM 2141 C C . CYS A 1 276 ? 0.322 -13.705 -9.770 1.00 88.69 276 CYS A C 1
ATOM 2143 O O . CYS A 1 276 ? 0.421 -14.717 -10.460 1.00 88.69 276 CYS A O 1
ATOM 2145 N N . GLU A 1 277 ? 0.583 -12.494 -10.241 1.00 92.25 277 GLU A N 1
ATOM 2146 C CA . GLU A 1 277 ? 0.955 -12.249 -11.629 1.00 92.25 277 GLU A CA 1
ATOM 2147 C C . GLU A 1 277 ? 2.086 -11.226 -11.695 1.00 92.25 277 GLU A C 1
ATOM 2149 O O . GLU A 1 277 ? 2.050 -10.188 -11.031 1.00 92.25 277 GLU A O 1
ATOM 2154 N N . ILE A 1 278 ? 3.091 -11.526 -12.518 1.00 93.38 278 ILE A N 1
ATOM 2155 C CA . ILE A 1 278 ? 4.141 -10.586 -12.894 1.00 93.38 278 ILE A CA 1
ATOM 2156 C C . ILE A 1 278 ? 4.170 -10.519 -14.419 1.00 93.38 278 ILE A C 1
ATOM 2158 O O . ILE A 1 278 ? 4.486 -11.499 -15.095 1.00 93.38 278 ILE A O 1
ATOM 2162 N N . ILE A 1 279 ? 3.851 -9.349 -14.965 1.00 94.31 279 ILE A N 1
ATOM 2163 C CA . ILE A 1 279 ? 3.937 -9.071 -16.399 1.00 94.31 279 ILE A CA 1
ATOM 2164 C C . ILE A 1 279 ? 5.175 -8.216 -16.636 1.00 94.31 279 ILE A C 1
ATOM 2166 O O . ILE A 1 279 ? 5.268 -7.093 -16.136 1.00 94.31 279 ILE A O 1
ATOM 2170 N N . ARG A 1 280 ? 6.128 -8.742 -17.402 1.00 95.06 280 ARG A N 1
ATOM 2171 C CA . ARG A 1 280 ? 7.355 -8.033 -17.769 1.00 95.06 280 ARG A CA 1
ATOM 2172 C C . ARG A 1 280 ? 7.173 -7.312 -19.100 1.00 95.06 280 ARG A C 1
ATOM 2174 O O . ARG A 1 280 ? 6.651 -7.877 -20.061 1.00 95.06 280 ARG A O 1
ATOM 2181 N N . GLY A 1 281 ? 7.659 -6.079 -19.151 1.00 96.06 281 GLY A N 1
ATOM 2182 C CA . GLY A 1 281 ? 7.862 -5.313 -20.373 1.00 96.06 281 GLY A CA 1
ATOM 2183 C C . GLY A 1 281 ? 9.149 -4.495 -20.291 1.00 96.06 281 GLY A C 1
ATOM 2184 O O . GLY A 1 281 ? 10.071 -4.825 -19.542 1.00 96.06 281 GLY A O 1
ATOM 2185 N N . CYS A 1 282 ? 9.190 -3.402 -21.043 1.00 97.19 282 CYS A N 1
ATOM 2186 C CA . CYS A 1 282 ? 10.271 -2.425 -21.041 1.00 97.19 282 CYS A CA 1
ATOM 2187 C C . CYS A 1 282 ? 9.716 -0.997 -21.113 1.00 97.19 282 CYS A C 1
ATOM 2189 O O . CYS A 1 282 ? 8.542 -0.796 -21.439 1.00 97.19 282 CYS A O 1
ATOM 2191 N N . VAL A 1 283 ? 10.556 -0.003 -20.830 1.00 97.38 283 VAL A N 1
ATOM 2192 C CA . VAL A 1 283 ? 10.176 1.419 -20.847 1.00 97.38 283 VAL A CA 1
ATOM 2193 C C . VAL A 1 283 ? 9.559 1.837 -22.187 1.00 97.38 283 VAL A C 1
ATOM 2195 O O . VAL A 1 283 ? 8.510 2.481 -22.197 1.00 97.38 283 VAL A O 1
ATOM 2198 N N . ALA A 1 284 ? 10.120 1.397 -23.317 1.00 97.00 284 ALA A N 1
ATOM 2199 C CA . ALA A 1 284 ? 9.606 1.721 -24.650 1.00 97.00 284 ALA A CA 1
ATOM 2200 C C . ALA A 1 284 ? 8.195 1.160 -24.911 1.00 97.00 284 ALA A C 1
ATOM 2202 O O . ALA A 1 284 ? 7.408 1.776 -25.628 1.00 97.00 284 ALA A O 1
ATOM 2203 N N . CYS A 1 285 ? 7.842 0.017 -24.312 1.00 96.38 285 CYS A N 1
ATOM 2204 C CA . CYS A 1 285 ? 6.518 -0.594 -24.460 1.00 96.38 285 CYS A CA 1
ATOM 2205 C C . CYS A 1 285 ? 5.577 -0.326 -23.275 1.00 96.38 285 CYS A C 1
ATOM 2207 O O . CYS A 1 285 ? 4.468 -0.868 -23.241 1.00 96.38 285 CYS A O 1
ATOM 2209 N N . LEU A 1 286 ? 5.962 0.542 -22.332 1.00 96.62 286 LEU A N 1
ATOM 2210 C CA . LEU A 1 286 ? 5.176 0.853 -21.137 1.00 96.62 286 LEU A CA 1
ATOM 2211 C C . LEU A 1 286 ? 3.719 1.266 -21.443 1.00 96.62 286 LEU A C 1
ATOM 2213 O O . LEU A 1 286 ? 2.819 0.768 -20.759 1.00 96.62 286 LEU A O 1
ATOM 2217 N N . PRO A 1 287 ? 3.414 2.077 -22.482 1.00 96.12 287 PRO A N 1
ATOM 2218 C CA . PRO A 1 287 ? 2.027 2.386 -22.834 1.00 96.12 287 PRO A CA 1
ATOM 2219 C C . PRO A 1 287 ? 1.184 1.152 -23.187 1.00 96.12 287 PRO A C 1
ATOM 2221 O O . PRO A 1 287 ? -0.008 1.119 -22.877 1.00 96.12 287 PRO A O 1
ATOM 2224 N N . SER A 1 288 ? 1.787 0.146 -23.828 1.00 95.94 288 SER A N 1
ATOM 2225 C CA . SER A 1 288 ? 1.135 -1.124 -24.165 1.00 95.94 288 SER A CA 1
ATOM 2226 C C . SER A 1 288 ? 1.025 -2.037 -22.949 1.00 95.94 288 SER A C 1
ATOM 2228 O O . SER A 1 288 ? -0.024 -2.643 -22.749 1.00 95.94 288 SER A O 1
ATOM 2230 N N . LEU A 1 289 ? 2.060 -2.086 -22.107 1.00 96.19 289 LEU A N 1
ATOM 2231 C CA . LEU A 1 289 ? 2.050 -2.851 -20.861 1.00 96.19 289 LEU A CA 1
ATOM 2232 C C . LEU A 1 289 ? 0.922 -2.385 -19.925 1.00 96.19 289 LEU A C 1
ATOM 2234 O O . LEU A 1 289 ? 0.181 -3.204 -19.389 1.00 96.19 289 LEU A O 1
ATOM 2238 N N . LEU A 1 290 ? 0.712 -1.072 -19.796 1.00 96.44 290 LEU A N 1
ATOM 2239 C CA . LEU A 1 290 ? -0.351 -0.509 -18.955 1.00 96.44 290 LEU A CA 1
ATOM 2240 C C . LEU A 1 290 ? -1.778 -0.837 -19.427 1.00 96.44 290 LEU A C 1
ATOM 2242 O O . LEU A 1 290 ? -2.719 -0.568 -18.685 1.00 96.44 290 LEU A O 1
ATOM 2246 N N . LYS A 1 291 ? -1.973 -1.437 -20.610 1.00 95.44 291 LYS A N 1
ATOM 2247 C CA . LYS A 1 291 ? -3.287 -1.957 -21.035 1.00 95.44 291 LYS A CA 1
ATOM 2248 C C . LYS A 1 291 ? -3.716 -3.198 -20.243 1.00 95.44 291 LYS A C 1
ATOM 2250 O O . LYS A 1 291 ? -4.906 -3.477 -20.177 1.00 95.44 291 LYS A O 1
ATOM 2255 N N . TYR A 1 292 ? -2.767 -3.916 -19.643 1.00 95.31 292 TYR A N 1
ATOM 2256 C CA . TYR A 1 292 ? -3.027 -5.081 -18.786 1.00 95.31 292 TYR A CA 1
ATOM 2257 C C . TYR A 1 292 ? -3.224 -4.702 -17.311 1.00 95.31 292 TYR A C 1
ATOM 2259 O O . TYR A 1 292 ? -3.557 -5.546 -16.484 1.00 95.31 292 TYR A O 1
ATOM 2267 N N . CYS A 1 293 ? -3.002 -3.432 -16.970 1.00 96.06 293 CYS A N 1
ATOM 2268 C CA . CYS A 1 293 ? -3.060 -2.948 -15.604 1.00 96.06 293 CYS A CA 1
ATOM 2269 C C . CYS A 1 293 ? -4.505 -2.844 -15.093 1.00 96.06 293 CYS A C 1
ATOM 2271 O O . CYS A 1 293 ? -5.367 -2.247 -15.736 1.00 96.06 293 CYS A O 1
ATOM 2273 N N . ASP A 1 294 ? -4.733 -3.323 -13.872 1.00 95.38 294 ASP A N 1
ATOM 2274 C CA . ASP A 1 294 ? -5.970 -3.135 -13.108 1.00 95.38 294 ASP A CA 1
ATOM 2275 C C . ASP A 1 294 ? -5.688 -2.492 -11.732 1.00 95.38 294 ASP A C 1
ATOM 2277 O O . ASP A 1 294 ? -4.577 -2.036 -11.452 1.00 95.38 294 ASP A O 1
ATOM 2281 N N . ARG A 1 295 ? -6.702 -2.453 -10.858 1.00 93.38 295 ARG A N 1
ATOM 2282 C CA . ARG A 1 295 ? -6.607 -1.851 -9.516 1.00 93.38 295 ARG A CA 1
ATOM 2283 C C . ARG A 1 295 ? -5.713 -2.598 -8.525 1.00 93.38 295 ARG A C 1
ATOM 2285 O O . ARG A 1 295 ? -5.387 -2.029 -7.490 1.00 93.38 295 ARG A O 1
ATOM 2292 N N . ALA A 1 296 ? -5.355 -3.845 -8.810 1.00 92.69 296 ALA A N 1
ATOM 2293 C CA . ALA A 1 296 ? -4.536 -4.685 -7.941 1.00 92.69 296 ALA A CA 1
ATOM 2294 C C . ALA A 1 296 ? -3.053 -4.698 -8.345 1.00 92.69 296 ALA A C 1
ATOM 2296 O O . ALA A 1 296 ? -2.238 -5.282 -7.632 1.00 92.69 296 ALA A O 1
ATOM 2297 N N . HIS A 1 297 ? -2.704 -4.087 -9.478 1.00 96.62 297 HIS A N 1
ATOM 2298 C CA . HIS A 1 297 ? -1.323 -4.012 -9.932 1.00 96.62 297 HIS A CA 1
ATOM 2299 C C . HIS A 1 297 ? -0.545 -2.894 -9.232 1.00 96.62 297 HIS A C 1
ATOM 2301 O O . HIS A 1 297 ? -1.090 -1.842 -8.899 1.00 96.62 297 HIS A O 1
ATOM 2307 N N . THR A 1 298 ? 0.759 -3.108 -9.114 1.00 97.62 298 THR A N 1
ATOM 2308 C CA . THR A 1 298 ? 1.793 -2.114 -8.822 1.00 97.62 298 THR A CA 1
ATOM 2309 C C . THR A 1 298 ? 2.781 -2.131 -9.984 1.00 97.62 298 THR A C 1
ATOM 2311 O O . THR A 1 298 ? 3.170 -3.204 -10.447 1.00 97.62 298 THR A O 1
ATOM 2314 N N . LEU A 1 299 ? 3.177 -0.961 -10.483 1.00 97.94 299 LEU A N 1
ATOM 2315 C CA . LEU A 1 299 ? 4.222 -0.848 -11.497 1.00 97.94 299 LEU A CA 1
ATOM 2316 C C . LEU A 1 299 ? 5.555 -0.762 -10.766 1.00 97.94 299 LEU A C 1
ATOM 2318 O O . LEU A 1 299 ? 5.705 0.041 -9.851 1.00 97.94 299 LEU A O 1
ATOM 2322 N N . VAL A 1 300 ? 6.511 -1.590 -11.156 1.00 97.06 300 VAL A N 1
ATOM 2323 C CA . VAL A 1 300 ? 7.810 -1.688 -10.501 1.00 97.06 300 VAL A CA 1
ATOM 2324 C C . VAL A 1 300 ? 8.908 -1.467 -11.524 1.00 97.06 300 VAL A C 1
ATOM 2326 O O . VAL A 1 300 ? 8.915 -2.075 -12.598 1.00 97.06 300 VAL A O 1
ATOM 2329 N N . VAL A 1 301 ? 9.837 -0.588 -11.172 1.00 96.00 301 VAL A N 1
ATOM 2330 C CA . VAL A 1 301 ? 11.049 -0.303 -11.934 1.00 96.00 301 VAL A CA 1
ATOM 2331 C C . VAL A 1 301 ? 12.211 -0.522 -10.983 1.00 96.00 301 VAL A C 1
ATOM 2333 O O . VAL A 1 301 ? 12.430 0.262 -10.065 1.00 96.00 301 VAL A O 1
ATOM 2336 N N . PHE A 1 302 ? 12.910 -1.637 -11.156 1.00 94.56 302 PHE A N 1
ATOM 2337 C CA . PHE A 1 302 ? 14.079 -1.944 -10.343 1.00 94.56 302 PHE A CA 1
ATOM 2338 C C . PHE A 1 302 ? 15.296 -1.206 -10.880 1.00 94.56 302 PHE A C 1
ATOM 2340 O O . PHE A 1 302 ? 15.491 -1.136 -12.097 1.00 94.56 302 PHE A O 1
ATOM 2347 N N . SER A 1 303 ? 16.146 -0.756 -9.965 1.00 93.69 303 SER A N 1
ATOM 2348 C CA . SER A 1 303 ? 17.508 -0.334 -10.280 1.00 93.69 303 SER A CA 1
ATOM 2349 C C . SER A 1 303 ? 18.276 -1.457 -10.986 1.00 93.69 303 SER A C 1
ATOM 2351 O O . SER A 1 303 ? 17.926 -2.635 -10.870 1.00 93.69 303 SER A O 1
ATOM 2353 N N . GLU A 1 304 ? 19.372 -1.133 -11.672 1.00 89.56 304 GLU A N 1
ATOM 2354 C CA . GLU A 1 304 ? 20.222 -2.148 -12.319 1.00 89.56 304 GLU A CA 1
ATOM 2355 C C . GLU A 1 304 ? 20.681 -3.235 -11.331 1.00 89.56 304 GLU A C 1
ATOM 2357 O O . GLU A 1 304 ? 20.617 -4.432 -11.616 1.00 89.56 304 GLU A O 1
ATOM 2362 N N . ARG A 1 305 ? 21.052 -2.835 -10.109 1.00 86.25 305 ARG A N 1
ATOM 2363 C CA . ARG A 1 305 ? 21.420 -3.768 -9.035 1.00 86.25 305 ARG A CA 1
ATOM 2364 C C . ARG A 1 305 ? 20.237 -4.618 -8.564 1.00 86.25 305 ARG A C 1
ATOM 2366 O O . ARG A 1 305 ? 20.412 -5.805 -8.269 1.00 86.25 305 ARG A O 1
ATOM 2373 N N . GLY A 1 306 ? 19.045 -4.030 -8.489 1.00 86.50 306 GLY A N 1
ATOM 2374 C CA . GLY A 1 306 ? 17.809 -4.748 -8.182 1.00 86.50 306 GLY A CA 1
ATOM 2375 C C . GLY A 1 306 ? 17.516 -5.825 -9.229 1.00 86.50 306 GLY A C 1
ATOM 2376 O O . GLY A 1 306 ? 17.253 -6.973 -8.878 1.00 86.50 306 GLY A O 1
ATOM 2377 N N . GLN A 1 307 ? 17.680 -5.507 -10.515 1.00 87.25 307 GLN A N 1
ATOM 2378 C CA . GLN A 1 307 ? 17.497 -6.466 -11.611 1.00 87.25 307 GLN A CA 1
ATOM 2379 C C . GLN A 1 307 ? 18.487 -7.633 -11.552 1.00 87.25 307 GLN A C 1
ATOM 2381 O O . GLN A 1 307 ? 18.086 -8.788 -11.713 1.00 87.25 307 GLN A O 1
ATOM 2386 N N . LEU A 1 308 ? 19.762 -7.358 -11.259 1.00 84.25 308 LEU A N 1
ATOM 2387 C CA . LEU A 1 308 ? 20.760 -8.409 -11.040 1.00 84.25 308 LEU A CA 1
ATOM 2388 C C . LEU A 1 308 ? 20.362 -9.320 -9.873 1.00 84.25 308 LEU A C 1
ATOM 2390 O 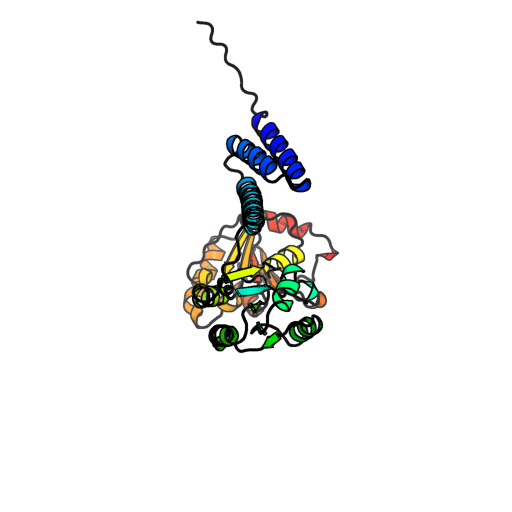O . LEU A 1 308 ? 20.485 -10.540 -9.967 1.00 84.25 308 LEU A O 1
ATOM 2394 N N . SER A 1 309 ? 19.828 -8.753 -8.792 1.00 81.69 309 SER A N 1
ATOM 2395 C CA . SER A 1 309 ? 19.371 -9.530 -7.634 1.00 81.69 309 SER A CA 1
ATOM 2396 C C . SER A 1 309 ? 18.199 -10.450 -7.995 1.00 81.69 309 SER A C 1
ATOM 2398 O O . SER A 1 309 ? 18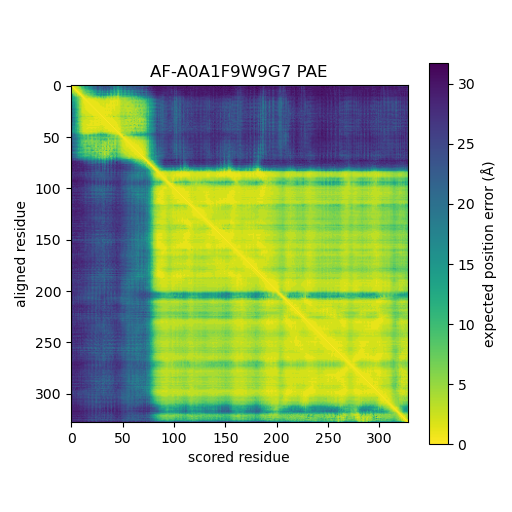.217 -11.621 -7.628 1.00 81.69 309 SER A O 1
ATOM 2400 N N . LEU A 1 310 ? 17.246 -9.969 -8.800 1.00 80.81 310 LEU A N 1
ATOM 2401 C CA . LEU A 1 310 ? 16.104 -10.762 -9.274 1.00 80.81 310 LEU A CA 1
ATOM 2402 C C . LEU A 1 310 ? 16.509 -11.928 -10.175 1.00 80.81 310 LEU A C 1
ATOM 2404 O O . LEU A 1 310 ? 15.910 -12.999 -10.107 1.00 80.81 310 LEU A O 1
ATOM 2408 N N . SER A 1 311 ? 17.535 -11.746 -11.012 1.00 77.50 311 SER A N 1
ATOM 2409 C CA . SER A 1 311 ? 18.048 -12.830 -11.862 1.00 77.50 311 SER A CA 1
ATOM 2410 C C . SER A 1 311 ? 18.621 -14.001 -11.049 1.00 77.50 311 SER A C 1
ATOM 2412 O O . SER A 1 311 ? 18.576 -15.151 -11.489 1.00 77.50 311 SER A O 1
ATOM 2414 N N . ASN A 1 312 ? 19.067 -13.710 -9.824 1.00 72.12 312 ASN A N 1
ATOM 2415 C CA . ASN A 1 312 ? 19.599 -14.674 -8.869 1.00 72.12 312 ASN A CA 1
ATOM 2416 C C . ASN A 1 312 ? 18.540 -15.195 -7.884 1.00 72.12 312 ASN A C 1
ATOM 2418 O O . ASN A 1 312 ? 18.869 -16.004 -7.013 1.00 72.12 312 ASN A O 1
ATOM 2422 N N . SER A 1 313 ? 17.277 -14.765 -8.002 1.00 68.56 313 SER A N 1
ATOM 2423 C CA . SER A 1 313 ? 16.217 -15.228 -7.109 1.00 68.56 313 SER A CA 1
ATOM 2424 C C . SER A 1 313 ? 15.973 -16.739 -7.273 1.00 68.56 313 SER A C 1
ATOM 2426 O O . SER A 1 313 ? 15.999 -17.261 -8.400 1.00 68.56 313 SER A O 1
ATOM 2428 N N . PRO A 1 314 ? 15.719 -17.456 -6.159 1.00 61.12 314 PRO A N 1
ATOM 2429 C CA . PRO A 1 314 ? 15.471 -18.890 -6.166 1.00 61.12 314 PRO A CA 1
ATOM 2430 C C . PRO A 1 314 ? 14.393 -19.310 -7.178 1.00 61.12 314 PRO A C 1
ATOM 2432 O O . PRO A 1 314 ? 13.409 -18.591 -7.349 1.00 61.12 314 PRO A O 1
ATOM 2435 N N . PRO A 1 315 ? 14.500 -20.496 -7.805 1.00 65.06 315 PRO A N 1
ATOM 2436 C CA . PRO A 1 315 ? 13.518 -20.965 -8.785 1.00 65.06 315 PRO A CA 1
ATOM 2437 C C . PRO A 1 315 ? 12.074 -20.997 -8.269 1.00 65.06 315 PRO A C 1
ATOM 2439 O O . PRO A 1 315 ? 11.156 -20.719 -9.027 1.00 65.06 315 PRO A O 1
ATOM 2442 N N . TRP A 1 316 ? 11.864 -21.261 -6.976 1.00 58.03 316 TRP A N 1
ATOM 2443 C CA . TRP A 1 316 ? 10.532 -21.274 -6.358 1.00 58.03 316 TRP A CA 1
ATOM 2444 C C . TRP A 1 316 ? 9.907 -19.875 -6.194 1.00 58.03 316 TRP A C 1
ATOM 2446 O O . TRP A 1 316 ? 8.699 -19.769 -6.010 1.00 58.03 316 TRP A O 1
ATOM 2456 N N . LEU A 1 317 ? 10.711 -18.808 -6.295 1.00 57.00 317 LEU A N 1
ATOM 2457 C CA . LEU A 1 317 ? 10.261 -17.411 -6.386 1.00 57.00 317 LEU A CA 1
ATOM 2458 C C . LEU A 1 317 ? 10.014 -16.968 -7.831 1.00 57.00 317 LEU A C 1
ATOM 2460 O O . LEU A 1 317 ? 9.485 -15.879 -8.054 1.00 57.00 317 LEU A O 1
ATOM 2464 N N . ARG A 1 318 ? 10.377 -17.791 -8.825 1.00 62.59 318 ARG A N 1
ATOM 2465 C CA . ARG A 1 318 ? 10.069 -17.524 -10.231 1.00 62.59 318 ARG A CA 1
ATOM 2466 C C . ARG A 1 318 ? 8.599 -17.845 -10.466 1.00 62.59 318 ARG A C 1
ATOM 2468 O O . ARG A 1 318 ? 8.250 -18.874 -11.035 1.00 62.59 318 ARG A O 1
ATOM 2475 N N . LEU A 1 319 ? 7.735 -16.941 -10.006 1.00 63.69 319 LEU A N 1
ATOM 2476 C CA . LEU A 1 319 ? 6.388 -16.812 -10.549 1.00 63.69 319 LEU A CA 1
ATOM 2477 C C . LEU A 1 319 ? 6.487 -16.797 -12.076 1.00 63.69 319 LEU A C 1
ATOM 2479 O O . LEU A 1 319 ? 7.465 -16.282 -12.623 1.00 63.69 319 LEU A O 1
ATOM 2483 N N . GLU A 1 320 ? 5.489 -17.351 -12.763 1.00 72.38 320 GLU A N 1
ATOM 2484 C CA . GLU A 1 320 ? 5.438 -17.284 -14.222 1.00 72.38 320 GLU A CA 1
ATOM 2485 C C . GLU A 1 320 ? 5.455 -15.817 -14.665 1.00 72.38 320 GLU A C 1
ATOM 2487 O O . GLU A 1 320 ? 4.454 -15.100 -14.588 1.00 72.38 320 GLU A O 1
ATOM 2492 N N . VAL A 1 321 ? 6.624 -15.358 -15.114 1.00 78.44 321 VAL A N 1
ATOM 2493 C CA . VAL A 1 321 ? 6.782 -14.018 -15.661 1.00 78.44 321 VAL A CA 1
ATOM 2494 C C . VAL A 1 321 ? 6.273 -14.058 -17.089 1.00 78.44 321 VAL A C 1
ATOM 2496 O O . VAL A 1 321 ? 6.919 -14.598 -17.988 1.00 78.44 321 VAL A O 1
ATOM 2499 N N . ARG A 1 322 ? 5.110 -13.452 -17.316 1.00 84.94 322 ARG A N 1
ATOM 2500 C CA . ARG A 1 322 ? 4.572 -13.285 -18.665 1.00 84.94 322 ARG A CA 1
ATOM 2501 C C . ARG A 1 322 ? 5.348 -12.172 -19.351 1.00 84.94 322 ARG A C 1
ATOM 2503 O O . ARG A 1 322 ? 5.251 -11.014 -18.945 1.00 84.94 322 ARG A O 1
ATOM 2510 N N . ASN A 1 323 ? 6.109 -12.503 -20.390 1.00 85.44 323 ASN A N 1
ATOM 2511 C CA . ASN A 1 323 ? 6.761 -11.487 -21.207 1.00 85.44 323 ASN A CA 1
ATOM 2512 C C . ASN A 1 323 ? 5.749 -10.909 -22.210 1.00 85.44 323 ASN A C 1
ATOM 2514 O O . ASN A 1 323 ? 5.128 -11.642 -22.981 1.00 85.44 323 ASN A O 1
ATOM 2518 N N . LYS A 1 324 ? 5.540 -9.592 -22.156 1.00 86.81 324 LYS A N 1
ATOM 2519 C CA . LYS A 1 324 ? 4.707 -8.827 -23.099 1.00 86.81 324 LYS A CA 1
ATOM 2520 C C . LYS A 1 324 ? 5.508 -7.721 -23.790 1.00 86.81 324 LYS A C 1
ATOM 2522 O O . LYS A 1 324 ? 4.917 -6.822 -24.389 1.00 86.81 324 LYS A O 1
ATOM 2527 N N . CYS A 1 325 ? 6.837 -7.774 -23.696 1.00 84.00 325 CYS A N 1
ATOM 2528 C CA . CYS A 1 325 ? 7.719 -6.917 -24.467 1.00 84.00 325 CYS A CA 1
ATOM 2529 C C . CYS A 1 325 ? 7.556 -7.239 -25.958 1.00 84.00 325 CYS A C 1
ATOM 2531 O O . CYS A 1 325 ? 7.663 -8.390 -26.360 1.00 84.00 325 CYS A O 1
ATOM 2533 N N . VAL A 1 326 ? 7.279 -6.220 -26.770 1.00 82.62 326 VAL A N 1
ATOM 2534 C CA . VAL A 1 326 ? 7.207 -6.330 -28.242 1.00 82.62 326 VAL A CA 1
ATOM 2535 C C . VAL A 1 326 ? 8.512 -5.892 -28.915 1.00 82.62 326 VAL A C 1
ATOM 2537 O O . VAL A 1 326 ? 8.550 -5.693 -30.122 1.00 82.62 326 VAL A O 1
ATOM 2540 N N . CYS A 1 327 ? 9.557 -5.651 -28.119 1.00 80.50 327 CYS A N 1
ATOM 2541 C CA . CYS A 1 327 ? 10.881 -5.245 -28.592 1.00 80.50 327 CYS A CA 1
ATOM 2542 C C . CYS A 1 327 ? 11.870 -6.419 -28.677 1.00 80.50 327 CYS A C 1
ATOM 2544 O O . CYS A 1 327 ? 13.039 -6.170 -28.990 1.00 80.50 327 CYS A O 1
ATOM 2546 N N . ASP A 1 328 ? 11.399 -7.625 -28.342 1.00 61.06 328 ASP A N 1
ATOM 2547 C CA . ASP A 1 328 ? 12.108 -8.899 -28.477 1.00 61.06 328 ASP A CA 1
ATOM 2548 C C . ASP A 1 328 ? 11.835 -9.502 -29.862 1.00 61.06 328 ASP A C 1
ATOM 2550 O O . ASP A 1 328 ? 10.681 -9.379 -30.342 1.00 61.06 328 ASP A O 1
#

Nearest PDB structures (foldseek):
  7lts-assembly1_C  TM=7.985E-01  e=1.520E-12  Shewanella oneidensis MR-1
  1ve2-assembly1_A  TM=7.642E-01  e=2.701E-10  Thermus thermophilus
  6p5z-assembly1_A  TM=5.891E-01  e=1.460E-11  Salmonella enterica subsp. enterica serovar Typhimurium
  1pjs-assembly1_A  TM=5.756E-01  e=4.711E-12  Salmonella enterica subsp. enterica serovar Typhimurium
  1v9a-assembly1_A  TM=6.830E-01  e=1.927E-09  Thermus thermophilus HB8